Protein AF-0000000067862833 (afdb_homodimer)

pLDDT: mean 91.2, std 9.81, range [46.12, 98.75]

Sequence (300 aa):
MKHIRVAAIIRHQNKILLHTTKNENYWTLPGGAVENELTKEGLQREMREELGEEVTIRELKIIAENRFVYRGEEMDSIEFYYIVELYPNSALLELSTFTKIEQFGQNGETDYELNFKWFEIDKVSEIEILPKFLQTELTQLSSDRIKHIQMKHIRVAAIIRHQNKILLHTTKNENYWTLPGGAVENELTKEGLQREMREELGEEVTIRELKIIAENRFVYRGEEMDSIEFYYIVELYPNSALLELSTFTKIEQFGQNGETDYELNFKWFEIDKVSEIEILPKFLQTELTQLSSDRIKHIQ

Foldseek 3Di:
DAWEKEFEFEDDPQWTKWKDFPPDQATEGQITTDDPDDNVVRRQVSCCQFVVAGKDWDDWAEWEWDWDADPNDIHTYIYIYTYIYGDPPDPVNVDQKDKDWHCDPDVPDHITIMIMGIDRQVCLLVGHYPPRVCSVVSNVRPDSDYYYYD/DAWEKEFEFEDDPQWTKWKDFPPDQATEGQITTDDPDDNVVRRQVSCCQFVVAGKDWDDWAEWEFDWDADPNDIHTYIYIYTYIYGDPPDPVNVDQKDKDWGDDPDVPDDITIMIMGIDRQVCLLVGHYPPRVCSVVSNVRPDSDYYYYD

Secondary structure (DSSP, 8-state):
-BEEEEEEEEEETTEEEEEEETT-S-BB-SEEEESSS-HHHHHHHHHHHHH---EEEEEEEEEEEEEEEETTEEEEEEEEEEEEEE-TT-GGGG-SEEEEEE---TTT---EEEEEEEEEGGGGGGS-BSSTTHHHHTT-TT-SSPEEE-/-BEEEEEEEEEETTEEEEEEETT-S-BB-SEEEESSS-HHHHHHHHHHHHH---EEEEEEEEEEEEEEEETTEEEEEEEEEEEEEE-TT-GGGG-SEEEEEE---TTT---EEEEEEEEEGGGGGGS-BSSTTHHHHTT-TT-SSPEEE-

Solvent-accessible surface area (backbone atoms only — not comparable to full-atom values): 16553 Å² total; per-residue (Å²): 114,39,45,36,33,28,31,40,50,35,63,56,97,66,21,33,46,32,30,30,42,93,90,48,90,46,32,28,56,49,54,45,75,43,53,97,52,54,64,68,58,32,40,52,50,36,36,34,58,56,69,70,37,75,66,49,75,68,51,68,39,38,39,35,49,47,75,46,74,55,97,87,36,81,42,46,33,42,35,41,34,26,38,29,38,71,50,92,83,44,69,66,79,76,43,61,60,52,74,34,69,32,75,46,63,94,80,68,48,70,69,42,59,37,42,34,36,58,37,50,46,89,50,42,66,79,49,56,40,54,65,65,68,47,39,61,46,69,68,60,60,86,58,92,48,43,43,79,46,114,114,39,44,37,32,28,31,39,47,35,62,58,98,67,20,33,48,31,31,30,41,92,88,49,90,44,31,29,55,50,54,43,75,43,54,96,52,54,65,70,57,32,38,50,51,36,38,34,58,57,69,69,36,75,67,48,78,68,50,68,39,37,38,35,50,46,75,46,74,55,96,87,36,82,42,46,33,42,35,42,34,26,39,28,37,71,51,91,83,43,71,67,77,77,43,62,59,51,75,32,70,33,75,47,62,92,81,69,50,71,68,42,59,38,41,34,36,59,37,50,47,90,50,43,66,78,48,57,38,53,65,63,67,47,38,61,47,69,70,61,60,86,58,91,49,43,43,79,44,115

Nearest PDB structures (foldseek):
  3i7u-assembly1_B  TM=7.485E-01  e=3.897E-07  Aquifex aeolicus VF5
  3eeu-assembly1_B  TM=7.754E-01  e=8.168E-07  Bdellovibrio bacteriovorus
  3o8s-assembly1_A-2  TM=7.166E-01  e=4.409E-07  Streptococcus suis 89/1591
  2azw-assembly1_A  TM=6.988E-01  e=6.383E-07  Enterococcus faecalis V583
  7q91-assembly1_A  TM=6.068E-01  e=1.780E-02  Agrobacterium fabrum str. C58

Structure (mmCIF, N/CA/C/O backbone):
data_AF-0000000067862833-model_v1
#
loop_
_entity.id
_entity.type
_entity.pdbx_description
1 polymer 'Lmo1256 protein'
#
loop_
_atom_site.group_PDB
_atom_site.id
_atom_site.type_symbol
_atom_site.label_atom_id
_atom_site.label_alt_id
_atom_site.label_comp_id
_atom_site.label_asym_id
_atom_site.label_entity_id
_atom_site.label_seq_id
_atom_site.pdbx_PDB_ins_code
_atom_site.Cartn_x
_atom_site.Cartn_y
_atom_site.Cartn_z
_atom_site.occupancy
_atom_site.B_iso_or_equiv
_atom_site.auth_seq_id
_atom_site.auth_comp_id
_atom_site.auth_asym_id
_atom_site.auth_atom_id
_atom_site.pdbx_PDB_model_num
ATOM 1 N N . MET A 1 1 ? -11.57 -4.633 6.328 1 66.25 1 MET A N 1
ATOM 2 C CA . MET A 1 1 ? -11.117 -3.658 5.34 1 66.25 1 MET A CA 1
ATOM 3 C C . MET A 1 1 ? -9.969 -2.818 5.887 1 66.25 1 MET A C 1
ATOM 5 O O . MET A 1 1 ? -9.977 -2.439 7.062 1 66.25 1 MET A O 1
ATOM 9 N N . LYS A 1 2 ? -8.828 -2.686 5.098 1 83.62 2 LYS A N 1
ATOM 10 C CA . LYS A 1 2 ? -7.664 -1.96 5.602 1 83.62 2 LYS A CA 1
ATOM 11 C C . LYS A 1 2 ? -7.832 -0.454 5.422 1 83.62 2 LYS A C 1
ATOM 13 O O . LYS A 1 2 ? -8.336 -0 4.391 1 83.62 2 LYS A O 1
ATOM 18 N N . HIS A 1 3 ? -7.5 0.215 6.477 1 89.12 3 HIS A N 1
ATOM 19 C CA . HIS A 1 3 ? -7.441 1.671 6.402 1 89.12 3 HIS A CA 1
ATOM 20 C C . HIS A 1 3 ? -6.215 2.131 5.621 1 89.12 3 HIS A C 1
ATOM 22 O O . HIS A 1 3 ? -5.129 1.572 5.777 1 89.12 3 HIS A O 1
ATOM 28 N N . ILE A 1 4 ? -6.441 3.082 4.73 1 93.75 4 ILE A N 1
ATOM 29 C CA . ILE A 1 4 ? -5.324 3.66 3.986 1 93.75 4 ILE A CA 1
ATOM 30 C C . ILE A 1 4 ? -5.098 5.102 4.438 1 93.75 4 ILE A C 1
ATOM 32 O O . ILE A 1 4 ? -6.023 5.918 4.41 1 93.75 4 ILE A O 1
ATOM 36 N N . ARG A 1 5 ? -3.891 5.336 4.82 1 95.69 5 ARG A N 1
ATOM 37 C CA . ARG A 1 5 ? -3.531 6.672 5.285 1 95.69 5 ARG A CA 1
ATOM 38 C C . ARG A 1 5 ? -2.381 7.246 4.465 1 95.69 5 ARG A C 1
ATOM 40 O O . ARG A 1 5 ? -1.521 6.504 3.986 1 95.69 5 ARG A O 1
ATOM 47 N N . VAL A 1 6 ? -2.428 8.516 4.355 1 97.94 6 VAL A N 1
ATOM 48 C CA . VAL A 1 6 ? -1.336 9.234 3.705 1 97.94 6 VAL A CA 1
ATOM 49 C C . VAL A 1 6 ? -0.802 10.32 4.637 1 97.94 6 VAL A C 1
ATOM 51 O O . VAL A 1 6 ? -1.555 10.891 5.426 1 97.94 6 VAL A O 1
ATOM 54 N N . ALA A 1 7 ? 0.477 10.539 4.535 1 98.56 7 ALA A N 1
ATOM 55 C CA . ALA A 1 7 ? 1.118 11.555 5.371 1 98.56 7 ALA A CA 1
ATOM 56 C C . ALA A 1 7 ? 2.168 12.328 4.586 1 98.56 7 ALA A C 1
ATOM 58 O O . ALA A 1 7 ? 2.842 11.773 3.715 1 98.56 7 ALA A O 1
ATOM 59 N N . ALA A 1 8 ? 2.338 13.562 4.91 1 98.75 8 ALA A N 1
ATOM 60 C CA . ALA A 1 8 ? 3.262 14.477 4.234 1 98.75 8 ALA A CA 1
ATOM 61 C C . ALA A 1 8 ? 4.508 14.719 5.082 1 98.75 8 ALA A C 1
ATOM 63 O O . ALA A 1 8 ? 4.41 15.172 6.227 1 98.75 8 ALA A O 1
ATOM 64 N N . ILE A 1 9 ? 5.594 14.391 4.531 1 98.19 9 ILE A N 1
ATOM 65 C CA . ILE A 1 9 ? 6.871 14.82 5.094 1 98.19 9 ILE A CA 1
ATOM 66 C C . ILE A 1 9 ? 7.277 16.156 4.484 1 98.19 9 ILE A C 1
ATOM 68 O O . ILE A 1 9 ? 7.828 16.203 3.381 1 98.19 9 ILE A O 1
ATOM 72 N N . ILE A 1 10 ? 6.992 17.203 5.16 1 98.19 10 ILE A N 1
ATOM 73 C CA . ILE A 1 10 ? 7.273 18.547 4.684 1 98.19 10 ILE A CA 1
ATOM 74 C C . ILE A 1 10 ? 8.523 19.094 5.383 1 98.19 10 ILE A C 1
ATOM 76 O O . ILE A 1 10 ? 8.516 19.312 6.594 1 98.19 10 ILE A O 1
ATOM 80 N N . ARG A 1 11 ? 9.5 19.359 4.59 1 95.44 11 ARG A N 1
ATOM 81 C CA . ARG A 1 11 ? 10.758 19.859 5.129 1 95.44 11 ARG A CA 1
ATOM 82 C C . ARG A 1 11 ? 11.086 21.234 4.551 1 95.44 11 ARG A C 1
ATOM 84 O O . ARG A 1 11 ? 10.766 21.516 3.398 1 95.44 11 ARG A O 1
ATOM 91 N N . HIS A 1 12 ? 11.68 22.031 5.387 1 94.75 12 HIS A N 1
ATOM 92 C CA . HIS A 1 12 ? 12.172 23.359 5.008 1 94.75 12 HIS A CA 1
ATOM 93 C C . HIS A 1 12 ? 13.375 23.75 5.859 1 94.75 12 HIS A C 1
ATOM 95 O O . HIS A 1 12 ? 13.289 23.797 7.09 1 94.75 12 HIS A O 1
ATOM 101 N N . GLN A 1 13 ? 14.531 24.234 5.211 1 91.62 13 GLN A N 1
ATOM 102 C CA . GLN A 1 13 ? 15.711 24.703 5.938 1 91.62 13 GLN A CA 1
ATOM 103 C C . GLN A 1 13 ? 16.047 23.766 7.098 1 91.62 13 GLN A C 1
ATOM 105 O O . GLN A 1 13 ? 16.188 24.219 8.234 1 91.62 13 GLN A O 1
ATOM 110 N N . ASN A 1 14 ? 16.141 22.562 7.117 1 92.75 14 ASN A N 1
ATOM 111 C CA . ASN A 1 14 ? 16.5 21.516 8.07 1 92.75 14 ASN A CA 1
ATOM 112 C C . ASN A 1 14 ? 15.391 21.281 9.094 1 92.75 14 ASN A C 1
ATOM 114 O O . ASN A 1 14 ? 15.656 20.797 10.195 1 92.75 14 ASN A O 1
ATOM 118 N N . LYS A 1 15 ? 14.258 21.781 8.789 1 96.38 15 LYS A N 1
ATOM 119 C CA . LYS A 1 15 ? 13.117 21.594 9.68 1 96.38 15 LYS A CA 1
ATOM 120 C C . LYS A 1 15 ? 12.055 20.703 9.039 1 96.38 15 LYS A C 1
ATOM 122 O O . LYS A 1 15 ? 12.023 20.547 7.816 1 96.38 15 LYS A O 1
ATOM 127 N N . ILE A 1 16 ? 11.219 20.141 9.898 1 97.5 16 ILE A N 1
ATOM 128 C CA . ILE A 1 16 ? 10.109 19.297 9.469 1 97.5 16 ILE A CA 1
ATOM 129 C C . ILE A 1 16 ? 8.82 19.75 10.156 1 97.5 16 ILE A C 1
ATOM 131 O O . ILE A 1 16 ? 8.828 20.094 11.344 1 97.5 16 ILE A O 1
ATOM 135 N N . LEU A 1 17 ? 7.746 19.766 9.43 1 98.31 17 LEU A N 1
ATOM 136 C CA . LEU A 1 17 ? 6.469 20.234 9.945 1 98.31 17 LEU A CA 1
ATOM 137 C C . LEU A 1 17 ? 5.688 19.094 10.586 1 98.31 17 LEU A C 1
ATOM 139 O O . LEU A 1 17 ? 5.445 18.078 9.945 1 98.31 17 LEU A O 1
ATOM 143 N N . LEU A 1 18 ? 5.328 19.25 11.852 1 98.19 18 LEU A N 1
ATOM 144 C CA . LEU A 1 18 ? 4.488 18.312 12.578 1 98.19 18 LEU A CA 1
ATOM 145 C C . LEU A 1 18 ? 3.27 19.016 13.172 1 98.19 18 LEU A C 1
ATOM 147 O O . LEU A 1 18 ? 3.24 20.234 13.266 1 98.19 18 LEU A O 1
ATOM 151 N N . HIS A 1 19 ? 2.285 18.172 13.469 1 97.44 19 HIS A N 1
ATOM 152 C CA . HIS A 1 19 ? 1.135 18.766 14.133 1 97.44 19 HIS A CA 1
ATOM 153 C C . HIS A 1 19 ? 0.685 17.922 15.32 1 97.44 19 HIS A C 1
ATOM 155 O O . HIS A 1 19 ? 1.048 16.75 15.422 1 97.44 19 HIS A O 1
ATOM 161 N N . THR A 1 20 ? -0.014 18.531 16.266 1 96 20 THR A N 1
ATOM 162 C CA . THR A 1 20 ? -0.667 17.922 17.406 1 96 20 THR A CA 1
ATOM 163 C C . THR A 1 20 ? -2.029 18.547 17.672 1 96 20 THR A C 1
ATOM 165 O O . THR A 1 20 ? -2.381 19.547 17.047 1 96 20 THR A O 1
ATOM 168 N N . THR A 1 21 ? -2.826 17.844 18.438 1 90.69 21 THR A N 1
ATOM 169 C CA . THR A 1 21 ? -4.094 18.406 18.891 1 90.69 21 THR A CA 1
ATOM 170 C C . THR A 1 21 ? -4.027 18.797 20.359 1 90.69 21 THR A C 1
ATOM 172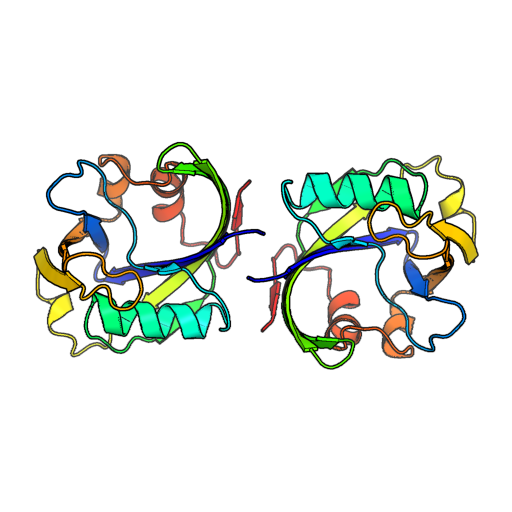 O O . THR A 1 21 ? -3.131 18.375 21.078 1 90.69 21 THR A O 1
ATOM 175 N N . LYS A 1 22 ? -4.84 19.781 20.844 1 81.75 22 LYS A N 1
ATOM 176 C CA . LYS A 1 22 ? -4.812 20.438 22.141 1 81.75 22 LYS A CA 1
ATOM 177 C C . LYS A 1 22 ? -4.75 19.391 23.266 1 81.75 22 LYS A C 1
ATOM 179 O O . LYS A 1 22 ? -4.086 19.609 24.281 1 81.75 22 LYS A O 1
ATOM 184 N N . ASN A 1 23 ? -5.074 18.281 23.094 1 82.56 23 ASN A N 1
ATOM 185 C CA . ASN A 1 23 ? -5.145 17.359 24.219 1 82.56 23 ASN A CA 1
ATOM 186 C C . ASN A 1 23 ? -4.207 16.172 24.016 1 82.56 23 ASN A C 1
ATOM 188 O O . ASN A 1 23 ? -4.285 15.18 24.75 1 82.56 23 ASN A O 1
ATOM 192 N N . GLU A 1 24 ? -3.303 16.438 23.125 1 85.38 24 GLU A N 1
ATOM 193 C CA . GLU A 1 24 ? -2.387 15.336 22.891 1 85.38 24 GLU A CA 1
ATOM 194 C C . GLU A 1 24 ? -0.944 15.734 23.172 1 85.38 24 GLU A C 1
ATOM 196 O O . GLU A 1 24 ? -0.572 16.906 23 1 85.38 24 GLU A O 1
ATOM 201 N N . ASN A 1 25 ? -0.151 14.781 23.641 1 90.75 25 ASN A N 1
ATOM 202 C CA . ASN A 1 25 ? 1.249 15.023 23.969 1 90.75 25 ASN A CA 1
ATOM 203 C C . ASN A 1 25 ? 2.186 14.43 22.922 1 90.75 25 ASN A C 1
ATOM 205 O O . ASN A 1 25 ? 3.361 14.188 23.203 1 90.75 25 ASN A O 1
ATOM 209 N N . TYR A 1 26 ? 1.688 14.07 21.844 1 95.75 26 TYR A N 1
ATOM 210 C CA . TYR A 1 26 ? 2.508 13.539 20.766 1 95.75 26 TYR A CA 1
ATOM 211 C C . TYR A 1 26 ? 2.289 14.328 19.469 1 95.75 26 TYR A C 1
ATOM 213 O O . TYR A 1 26 ? 1.327 15.086 19.359 1 95.75 26 TYR A O 1
ATOM 221 N N . TRP A 1 27 ? 3.199 14.18 18.578 1 96.88 27 TRP A N 1
ATOM 222 C CA . TRP A 1 27 ? 3.15 14.836 17.266 1 96.88 27 TRP A CA 1
ATOM 223 C C . TRP A 1 27 ? 2.986 13.812 16.156 1 96.88 27 TRP A C 1
ATOM 225 O O . TRP A 1 27 ? 3.373 12.656 16.297 1 96.88 27 TRP A O 1
ATOM 235 N N . THR A 1 28 ? 2.41 14.242 15.102 1 97.12 28 THR A N 1
ATOM 236 C CA . THR A 1 28 ? 2.246 13.414 13.914 1 97.12 28 THR A CA 1
ATOM 237 C C . THR A 1 28 ? 2.508 14.234 12.648 1 97.12 28 THR A C 1
ATOM 239 O O . THR A 1 28 ? 2.646 15.453 12.711 1 97.12 28 THR A O 1
ATOM 242 N N . LEU A 1 29 ? 2.682 13.578 11.609 1 98.31 29 LEU A N 1
ATOM 243 C CA . LEU A 1 29 ? 2.793 14.234 10.312 1 98.31 29 LEU A CA 1
ATOM 244 C C . LEU A 1 29 ? 1.421 14.656 9.797 1 98.31 29 LEU A C 1
ATOM 246 O O . LEU A 1 29 ? 0.428 13.961 10.023 1 98.31 29 LEU A O 1
ATOM 250 N N . PRO A 1 30 ? 1.368 15.812 9.094 1 98 30 PRO A N 1
ATOM 251 C CA . PRO A 1 30 ? 0.105 16.141 8.422 1 98 30 PRO A CA 1
ATOM 252 C C . PRO A 1 30 ? -0.346 15.039 7.457 1 98 30 PRO A C 1
ATOM 254 O O . PRO A 1 30 ? 0.484 14.43 6.777 1 98 30 PRO A O 1
ATOM 257 N N . GLY A 1 31 ? -1.548 14.797 7.344 1 97.25 31 GLY A N 1
ATOM 258 C CA . GLY A 1 31 ? -2.107 13.742 6.508 1 97.25 31 GLY A CA 1
ATOM 259 C C . GLY A 1 31 ? -3.447 13.234 7.008 1 97.25 31 GLY A C 1
ATOM 260 O O . GLY A 1 31 ? -4.07 13.859 7.871 1 97.25 31 GLY A O 1
ATOM 261 N N . GLY A 1 32 ? -3.885 12.141 6.406 1 95 32 GLY A N 1
ATOM 262 C CA . GLY A 1 32 ? -5.18 11.594 6.781 1 95 32 GLY A CA 1
ATOM 263 C C . GLY A 1 32 ? -5.57 10.367 5.973 1 95 32 GLY A C 1
ATOM 264 O O . GLY A 1 32 ? -4.723 9.75 5.328 1 95 32 GLY A O 1
ATOM 265 N N . ALA A 1 33 ? -6.82 10.07 6.062 1 92.81 33 ALA A N 1
ATOM 266 C CA . ALA A 1 33 ? -7.336 8.859 5.43 1 92.81 33 ALA A CA 1
ATOM 267 C C . ALA A 1 33 ? -7.652 9.102 3.955 1 92.81 33 ALA A C 1
ATOM 269 O O . ALA A 1 33 ? -8.023 10.211 3.57 1 92.81 33 ALA A O 1
ATOM 270 N N . VAL A 1 34 ? -7.355 8.023 3.158 1 91.62 34 VAL A N 1
ATOM 271 C CA . VAL A 1 34 ? -7.797 7.992 1.768 1 91.62 34 VAL A CA 1
ATOM 272 C C . VAL A 1 34 ? -8.828 6.883 1.578 1 91.62 34 VAL A C 1
ATOM 274 O O . VAL A 1 34 ? -8.773 5.855 2.26 1 91.62 34 VAL A O 1
ATOM 277 N N . GLU A 1 35 ? -9.805 7.098 0.703 1 80.75 35 GLU A N 1
ATOM 278 C CA . GLU A 1 35 ? -10.781 6.047 0.44 1 80.75 35 GLU A CA 1
ATOM 279 C C . GLU A 1 35 ? -10.867 5.734 -1.05 1 80.75 35 GLU A C 1
ATOM 281 O O . GLU A 1 35 ? -10.281 4.754 -1.516 1 80.75 35 GLU A O 1
ATOM 286 N N . ASN A 1 36 ? -11.484 6.656 -1.827 1 82.81 36 ASN A N 1
ATOM 287 C CA . ASN A 1 36 ? -11.75 6.395 -3.238 1 82.81 36 ASN A CA 1
ATOM 288 C C . ASN A 1 36 ? -10.812 7.199 -4.141 1 82.81 36 ASN A C 1
ATOM 290 O O . ASN A 1 36 ? -11.133 7.457 -5.301 1 82.81 36 ASN A O 1
ATOM 294 N N . GLU A 1 37 ? -9.641 7.551 -3.65 1 90.5 37 GLU A N 1
ATOM 295 C CA . GLU A 1 37 ? -8.68 8.336 -4.414 1 90.5 37 GLU A CA 1
ATOM 296 C C . GLU A 1 37 ? -7.289 7.699 -4.363 1 90.5 37 GLU A C 1
ATOM 298 O O . GLU A 1 37 ? -7.035 6.82 -3.535 1 90.5 37 GLU A O 1
ATOM 303 N N . LEU A 1 38 ? -6.523 8.133 -5.379 1 94.12 38 LEU A N 1
ATOM 304 C CA . LEU A 1 38 ? -5.117 7.758 -5.293 1 94.12 38 LEU A CA 1
ATOM 305 C C . LEU A 1 38 ? -4.453 8.414 -4.09 1 94.12 38 LEU A C 1
ATOM 307 O O . LEU A 1 38 ? -4.887 9.477 -3.641 1 94.12 38 LEU A O 1
ATOM 311 N N . THR A 1 39 ? -3.465 7.766 -3.623 1 96.5 39 THR A N 1
ATOM 312 C CA . THR A 1 39 ? -2.818 8.25 -2.408 1 96.5 39 THR A CA 1
ATOM 313 C C . THR A 1 39 ? -2.33 9.68 -2.592 1 96.5 39 THR A C 1
ATOM 315 O O . THR A 1 39 ? -2.496 10.516 -1.699 1 96.5 39 THR A O 1
ATOM 318 N N . LYS A 1 40 ? -1.788 10.023 -3.773 1 97.38 40 LYS A N 1
ATOM 319 C CA . LYS A 1 40 ? -1.298 11.375 -4.02 1 97.38 40 LYS A CA 1
ATOM 320 C C . LYS A 1 40 ? -2.445 12.383 -4.043 1 97.38 40 LYS A C 1
ATOM 322 O O . LYS A 1 40 ? -2.324 13.484 -3.508 1 97.38 40 LYS A O 1
ATOM 327 N N . GLU A 1 41 ? -3.539 11.992 -4.664 1 96.12 41 GLU A N 1
ATOM 328 C CA . GLU A 1 41 ? -4.715 12.859 -4.695 1 96.12 41 GLU A CA 1
ATOM 329 C C . GLU A 1 41 ? -5.262 13.102 -3.293 1 96.12 41 GLU A C 1
ATOM 331 O O . GLU A 1 41 ? -5.645 14.227 -2.959 1 96.12 41 GLU A O 1
ATOM 336 N N . GLY A 1 42 ? -5.352 12.016 -2.545 1 95.81 42 GLY A N 1
ATOM 337 C CA . GLY A 1 42 ? -5.793 12.148 -1.165 1 95.81 42 GLY A CA 1
ATOM 338 C C . GLY A 1 42 ? -4.906 13.062 -0.339 1 95.81 42 GLY A C 1
ATOM 339 O O . GLY A 1 42 ? -5.402 13.875 0.44 1 95.81 42 GLY A O 1
ATOM 340 N N . LEU A 1 43 ? -3.623 12.961 -0.571 1 97.88 43 LEU A N 1
ATOM 341 C CA . LEU A 1 43 ? -2.684 13.797 0.169 1 97.88 43 LEU A CA 1
ATOM 342 C C . LEU A 1 43 ? -2.848 15.266 -0.208 1 97.88 43 LEU A C 1
ATOM 344 O O . LEU A 1 43 ? -2.814 16.141 0.66 1 97.88 43 LEU A O 1
ATOM 348 N N . GLN A 1 44 ? -3.045 15.516 -1.485 1 97.5 44 GLN A N 1
ATOM 349 C CA . GLN A 1 44 ? -3.305 16.875 -1.93 1 97.5 44 GLN A CA 1
ATOM 350 C C . GLN A 1 44 ? -4.535 17.453 -1.236 1 97.5 44 GLN A C 1
ATOM 352 O O . GLN A 1 44 ? -4.512 18.594 -0.772 1 97.5 44 GLN A O 1
ATOM 357 N N . ARG A 1 45 ? -5.551 16.703 -1.221 1 96.19 45 ARG A N 1
ATOM 358 C CA . ARG A 1 45 ? -6.781 17.141 -0.572 1 96.19 45 ARG A CA 1
ATOM 359 C C . ARG A 1 45 ? -6.555 17.406 0.911 1 96.19 45 ARG A C 1
ATOM 361 O O . ARG A 1 45 ? -6.969 18.453 1.428 1 96.19 45 ARG A O 1
ATOM 368 N N . GLU A 1 46 ? -5.891 16.484 1.593 1 96.06 46 GLU A N 1
ATOM 369 C CA . GLU A 1 46 ? -5.613 16.641 3.018 1 96.06 46 GLU A CA 1
ATOM 370 C C . GLU A 1 46 ? -4.793 17.891 3.287 1 96.06 46 GLU A C 1
ATOM 372 O O . GLU A 1 46 ? -4.98 18.562 4.309 1 96.06 46 GLU A O 1
ATOM 377 N N . MET A 1 47 ? -3.803 18.219 2.43 1 97.19 47 MET A N 1
ATOM 378 C CA . MET A 1 47 ? -2.988 19.406 2.59 1 97.19 47 MET A CA 1
ATOM 379 C C . MET A 1 47 ? -3.84 20.672 2.453 1 97.19 47 MET A C 1
ATOM 381 O O . MET A 1 47 ? -3.654 21.641 3.199 1 97.19 47 MET A O 1
ATOM 385 N N . ARG A 1 48 ? -4.797 20.641 1.531 1 95.56 48 ARG A N 1
ATOM 386 C CA . ARG A 1 48 ? -5.723 21.75 1.393 1 95.56 48 ARG A CA 1
ATOM 387 C C . ARG A 1 48 ? -6.602 21.891 2.629 1 95.56 48 ARG A C 1
ATOM 389 O O . ARG A 1 48 ? -6.801 23 3.137 1 95.56 48 ARG A O 1
ATOM 396 N N . GLU A 1 49 ? -7.082 20.844 3.066 1 93.25 49 GLU A N 1
ATOM 397 C CA . GLU A 1 49 ? -8.016 20.844 4.191 1 93.25 49 GLU A CA 1
ATOM 398 C C . GLU A 1 49 ? -7.316 21.266 5.484 1 93.25 49 GLU A C 1
ATOM 400 O O . GLU A 1 49 ? -7.848 22.062 6.258 1 93.25 49 GLU A O 1
ATOM 405 N N . GLU A 1 50 ? -6.156 20.734 5.758 1 95.25 50 GLU A N 1
ATOM 406 C CA . GLU A 1 50 ? -5.48 20.938 7.035 1 95.25 50 GLU A CA 1
ATOM 407 C C . GLU A 1 50 ? -4.633 22.219 7.02 1 95.25 50 GLU A C 1
ATOM 409 O O . GLU A 1 50 ? -4.605 22.953 8 1 95.25 50 GLU A O 1
ATOM 414 N N . LEU A 1 51 ? -3.951 22.484 5.887 1 96.06 51 LEU A N 1
ATOM 415 C CA . LEU A 1 51 ? -2.99 23.578 5.832 1 96.06 51 LEU A CA 1
ATOM 416 C C . LEU A 1 51 ? -3.551 24.75 5.035 1 96.06 51 LEU A C 1
ATOM 418 O O . LEU A 1 51 ? -3.039 25.875 5.129 1 96.06 51 LEU A O 1
ATOM 422 N N . GLY A 1 52 ? -4.559 24.484 4.215 1 95.06 52 GLY A N 1
ATOM 423 C CA . GLY A 1 52 ? -5.055 25.516 3.318 1 95.06 52 GLY A CA 1
ATOM 424 C C . GLY A 1 52 ? -4.094 25.828 2.189 1 95.06 52 GLY A C 1
ATOM 425 O O . GLY A 1 52 ? -4.055 26.969 1.701 1 95.06 52 GLY A O 1
ATOM 426 N N . GLU A 1 53 ? -3.254 24.844 1.824 1 95.88 53 GLU A N 1
ATOM 427 C CA . GLU A 1 53 ? -2.199 25.062 0.841 1 95.88 53 GLU A CA 1
ATOM 428 C C . GLU A 1 53 ? -2.275 24.047 -0.29 1 95.88 53 GLU A C 1
ATOM 430 O O . GLU A 1 53 ? -2.629 22.891 -0.063 1 95.88 53 GLU A O 1
ATOM 435 N N . GLU A 1 54 ? -1.908 24.609 -1.44 1 96.69 54 GLU A N 1
ATOM 436 C CA . GLU A 1 54 ? -1.472 23.688 -2.48 1 96.69 54 GLU A CA 1
ATOM 437 C C . GLU A 1 54 ? -0.014 23.281 -2.279 1 96.69 54 GLU A C 1
ATOM 439 O O . GLU A 1 54 ? 0.794 24.062 -1.786 1 96.69 54 GLU A O 1
ATOM 444 N N . VAL A 1 55 ? 0.213 22.016 -2.662 1 98.19 55 VAL A N 1
ATOM 445 C CA . VAL A 1 55 ? 1.564 21.516 -2.416 1 98.19 55 VAL A CA 1
ATOM 446 C C . VAL A 1 55 ? 2.057 20.734 -3.627 1 98.19 55 VAL A C 1
ATOM 448 O O . VAL A 1 55 ? 1.27 20.391 -4.512 1 98.19 55 VAL A O 1
ATOM 451 N N . THR A 1 56 ? 3.354 20.562 -3.697 1 97.88 56 THR A N 1
ATOM 452 C CA . THR A 1 56 ? 3.967 19.641 -4.652 1 97.88 56 THR A CA 1
ATOM 453 C C . THR A 1 56 ? 4.336 18.328 -3.979 1 97.88 56 THR A C 1
ATOM 455 O O . THR A 1 56 ? 5.16 18.297 -3.061 1 97.88 56 THR A O 1
ATOM 458 N N . ILE A 1 57 ? 3.672 17.266 -4.414 1 97.88 57 ILE A N 1
ATOM 459 C CA . ILE A 1 57 ? 4.004 15.945 -3.896 1 97.88 57 ILE A CA 1
ATOM 460 C C . ILE A 1 57 ? 5.18 15.367 -4.68 1 97.88 57 ILE A C 1
ATOM 462 O O . ILE A 1 57 ? 5.121 15.25 -5.906 1 97.88 57 ILE A O 1
ATOM 466 N N . ARG A 1 58 ? 6.23 15.008 -4.035 1 95.25 58 ARG A N 1
ATOM 467 C CA . ARG A 1 58 ? 7.441 14.484 -4.668 1 95.25 58 ARG A CA 1
ATOM 468 C C . ARG A 1 58 ? 7.48 12.961 -4.613 1 95.25 58 ARG A C 1
ATOM 470 O O . ARG A 1 58 ? 6.613 12.297 -5.18 1 95.25 58 ARG A O 1
ATOM 477 N N . GLU A 1 59 ? 8.359 12.398 -3.83 1 94.38 59 GLU A N 1
ATOM 478 C CA . GLU A 1 59 ? 8.57 10.961 -3.891 1 94.38 59 GLU A CA 1
ATOM 479 C C . GLU A 1 59 ? 7.988 10.266 -2.662 1 94.38 59 GLU A C 1
ATOM 481 O O . GLU A 1 59 ? 7.977 10.836 -1.568 1 94.38 59 GLU A O 1
ATOM 486 N N . LEU A 1 60 ? 7.461 9.023 -2.855 1 97 60 LEU A N 1
ATOM 487 C CA . LEU A 1 60 ? 7.102 8.117 -1.771 1 97 60 LEU A CA 1
ATOM 488 C C . LEU A 1 60 ? 8.344 7.613 -1.048 1 97 60 LEU A C 1
ATOM 490 O O . LEU A 1 60 ? 9.297 7.156 -1.687 1 97 60 LEU A O 1
ATOM 494 N N . LYS A 1 61 ? 8.391 7.703 0.295 1 96.94 61 LYS A N 1
ATOM 495 C CA . LYS A 1 61 ? 9.594 7.332 1.035 1 96.94 61 LYS A CA 1
ATOM 496 C C . LYS A 1 61 ? 9.359 6.078 1.875 1 96.94 61 LYS A C 1
ATOM 498 O O . LYS A 1 61 ? 10.266 5.262 2.053 1 96.94 61 LYS A O 1
ATOM 503 N N . ILE A 1 62 ? 8.211 6.012 2.404 1 97.12 62 ILE A N 1
ATOM 504 C CA . ILE A 1 62 ? 7.93 4.938 3.352 1 97.12 62 ILE A CA 1
ATOM 505 C C . ILE A 1 62 ? 6.535 4.375 3.096 1 97.12 62 ILE A C 1
ATOM 507 O O . ILE A 1 62 ? 5.59 5.129 2.859 1 97.12 62 ILE A O 1
ATOM 511 N N . ILE A 1 63 ? 6.387 3.164 3.078 1 97.44 63 ILE A N 1
ATOM 512 C CA . ILE A 1 63 ? 5.125 2.451 3.24 1 97.44 63 ILE A CA 1
ATOM 513 C C . ILE A 1 63 ? 5.141 1.654 4.543 1 97.44 63 ILE A C 1
ATOM 515 O O . ILE A 1 63 ? 6.059 0.863 4.781 1 97.44 63 ILE A O 1
ATOM 519 N N . ALA A 1 64 ? 4.164 1.858 5.359 1 96.94 64 ALA A N 1
ATOM 520 C CA . ALA A 1 64 ? 4.121 1.168 6.645 1 96.94 64 ALA A CA 1
ATOM 521 C C . ALA A 1 64 ? 2.803 0.418 6.82 1 96.94 64 ALA A C 1
ATOM 523 O O . ALA A 1 64 ? 1.735 0.938 6.484 1 96.94 64 ALA A O 1
ATOM 524 N N . GLU A 1 65 ? 2.893 -0.77 7.203 1 95.25 65 GLU A N 1
ATOM 525 C CA . GLU A 1 65 ? 1.738 -1.508 7.707 1 95.25 65 GLU A CA 1
ATOM 526 C C . GLU A 1 65 ? 1.67 -1.454 9.227 1 95.25 65 GLU A C 1
ATOM 528 O O . GLU A 1 65 ? 2.598 -1.891 9.914 1 95.25 65 GLU A O 1
ATOM 533 N N . ASN A 1 66 ? 0.624 -0.866 9.688 1 90.12 66 ASN A N 1
ATOM 534 C CA . ASN A 1 66 ? 0.504 -0.606 11.117 1 90.12 66 ASN A CA 1
ATOM 535 C C . ASN A 1 66 ? -0.786 -1.189 11.688 1 90.12 66 ASN A C 1
ATOM 537 O O . ASN A 1 66 ? -1.823 -1.178 11.023 1 90.12 66 ASN A O 1
ATOM 541 N N . ARG A 1 67 ? -0.674 -1.834 12.805 1 87.25 67 ARG A N 1
ATOM 542 C CA . ARG A 1 67 ? -1.83 -2.301 13.562 1 87.25 67 ARG A CA 1
ATOM 543 C C . ARG A 1 67 ? -1.88 -1.645 14.938 1 87.25 67 ARG A C 1
ATOM 545 O O . ARG A 1 67 ? -0.884 -1.634 15.664 1 87.25 67 ARG A O 1
ATOM 552 N N . PHE A 1 68 ? -2.996 -1.029 15.195 1 82.44 68 PHE A N 1
ATOM 553 C CA . PHE A 1 68 ? -3.123 -0.344 16.469 1 82.44 68 PHE A CA 1
ATOM 554 C C . PHE A 1 68 ? -4.574 -0.326 16.938 1 82.44 68 PHE A C 1
ATOM 556 O O . PHE A 1 68 ? -5.477 -0.68 16.188 1 82.44 68 PHE A O 1
ATOM 563 N N . VAL A 1 69 ? -4.742 -0.014 18.234 1 83.19 69 VAL A N 1
ATOM 564 C CA . VAL A 1 69 ? -6.082 0.076 18.797 1 83.19 69 VAL A CA 1
ATOM 565 C C . VAL A 1 69 ? -6.535 1.534 18.828 1 83.19 69 VAL A C 1
ATOM 567 O O . VAL A 1 69 ? -5.812 2.404 19.328 1 83.19 69 VAL A O 1
ATOM 570 N N . TYR A 1 70 ? -7.648 1.803 18.203 1 78.38 70 TYR A N 1
ATOM 571 C CA . TYR A 1 70 ? -8.266 3.125 18.203 1 78.38 70 TYR A CA 1
ATOM 572 C C . TYR A 1 70 ? -9.711 3.055 18.688 1 78.38 70 TYR A C 1
ATOM 574 O O . TYR A 1 70 ? -10.547 2.385 18.078 1 78.38 70 TYR A O 1
ATOM 582 N N . ARG A 1 71 ? -9.938 3.74 19.781 1 81.75 71 ARG A N 1
ATOM 583 C CA . ARG A 1 71 ? -11.266 3.752 20.391 1 81.75 71 ARG A CA 1
ATOM 584 C C . ARG A 1 71 ? -11.773 2.334 20.625 1 81.75 71 ARG A C 1
ATOM 586 O O . ARG A 1 71 ? -12.906 2.006 20.281 1 81.75 71 ARG A O 1
ATOM 593 N N . GLY A 1 72 ? -10.797 1.521 21.031 1 84.69 72 GLY A N 1
ATOM 594 C CA . GLY A 1 72 ? -11.148 0.168 21.438 1 84.69 72 GLY A CA 1
ATOM 595 C C . GLY A 1 72 ? -11.211 -0.802 20.281 1 84.69 72 GLY A C 1
ATOM 596 O O . GLY A 1 72 ? -11.469 -1.994 20.469 1 84.69 72 GLY A O 1
ATOM 597 N N . GLU A 1 73 ? -11.086 -0.307 19.125 1 84.12 73 GLU A N 1
ATOM 598 C CA . GLU A 1 73 ? -11.156 -1.168 17.953 1 84.12 73 GLU A CA 1
ATOM 599 C C . GLU A 1 73 ? -9.781 -1.336 17.312 1 84.12 73 GLU A C 1
ATOM 601 O O . GLU A 1 73 ? -9 -0.383 17.234 1 84.12 73 GLU A O 1
ATOM 606 N N . GLU A 1 74 ? -9.484 -2.531 16.891 1 85.5 74 GLU A N 1
ATOM 607 C CA . GLU A 1 74 ? -8.242 -2.803 16.188 1 85.5 74 GLU A CA 1
ATOM 608 C C . GLU A 1 74 ? -8.273 -2.238 14.773 1 85.5 74 GLU A C 1
ATOM 610 O O . GLU A 1 74 ? -9.203 -2.512 14.016 1 85.5 74 GLU A O 1
ATOM 615 N N . MET A 1 75 ? -7.305 -1.409 14.555 1 84.88 75 MET A N 1
ATOM 616 C CA . MET A 1 75 ? -7.184 -0.821 13.219 1 84.88 75 MET A CA 1
ATOM 617 C C . MET A 1 75 ? -5.98 -1.395 12.484 1 84.88 75 MET A C 1
ATOM 619 O O . MET A 1 75 ? -4.918 -1.589 13.07 1 84.88 75 MET A O 1
ATOM 623 N N . ASP A 1 76 ? -6.242 -1.79 11.305 1 88.31 76 ASP A N 1
ATOM 624 C CA . ASP A 1 76 ? -5.207 -2.225 10.367 1 88.31 76 ASP A CA 1
ATOM 625 C C . ASP A 1 76 ? -5.031 -1.215 9.242 1 88.31 76 ASP A C 1
ATOM 627 O O . ASP A 1 76 ? -5.973 -0.938 8.492 1 88.31 76 ASP A O 1
ATOM 631 N N . SER A 1 77 ? -3.766 -0.676 9.195 1 92.31 77 SER A N 1
ATOM 632 C CA . SER A 1 77 ? -3.59 0.458 8.289 1 92.31 77 SER A CA 1
ATOM 633 C C . SER A 1 77 ? -2.387 0.256 7.375 1 92.31 77 SER A C 1
ATOM 635 O O . SER A 1 77 ? -1.374 -0.312 7.789 1 92.31 77 SER A O 1
ATOM 637 N N . ILE A 1 78 ? -2.529 0.639 6.184 1 95.38 78 ILE A N 1
ATOM 638 C CA . ILE A 1 78 ? -1.413 0.869 5.273 1 95.38 78 ILE A CA 1
ATOM 639 C C . ILE A 1 78 ? -1.189 2.369 5.102 1 95.38 78 ILE A C 1
ATOM 641 O O . ILE A 1 78 ? -2.104 3.1 4.711 1 95.38 78 ILE A O 1
ATOM 645 N N . GLU A 1 79 ? 0.023 2.736 5.363 1 97.06 79 GLU A N 1
ATOM 646 C CA . GLU A 1 79 ? 0.32 4.164 5.414 1 97.06 79 GLU A CA 1
ATOM 647 C C . GLU A 1 79 ? 1.382 4.547 4.387 1 97.06 79 GLU A C 1
ATOM 649 O O . GLU A 1 79 ? 2.422 3.891 4.289 1 97.06 79 GLU A O 1
ATOM 654 N N . PHE A 1 80 ? 1.101 5.594 3.65 1 98.06 80 PHE A N 1
ATOM 655 C CA . PHE A 1 80 ? 2.01 6.121 2.639 1 98.06 80 PHE A CA 1
ATOM 656 C C . PHE A 1 80 ? 2.59 7.457 3.08 1 98.06 80 PHE A C 1
ATOM 658 O O . PHE A 1 80 ? 1.849 8.406 3.34 1 98.06 80 PHE A O 1
ATOM 665 N N . TYR A 1 81 ? 3.912 7.551 3.137 1 98.38 81 TYR A N 1
ATOM 666 C CA . TYR A 1 81 ? 4.602 8.781 3.52 1 98.38 81 TYR A CA 1
ATOM 667 C C . TYR A 1 81 ? 5.344 9.383 2.334 1 98.38 81 TYR A C 1
ATOM 669 O O . TYR A 1 81 ? 6.262 8.766 1.789 1 98.38 81 TYR A O 1
ATOM 677 N N . TYR A 1 82 ? 5.008 10.594 1.968 1 98.25 82 TYR A N 1
ATOM 678 C CA . TYR A 1 82 ? 5.57 11.273 0.809 1 98.25 82 TYR A CA 1
ATOM 679 C C . TYR A 1 82 ? 6.395 12.484 1.235 1 98.25 82 TYR A C 1
ATOM 681 O O . TYR A 1 82 ? 6.027 13.195 2.174 1 98.25 82 TYR A O 1
ATOM 689 N N . ILE A 1 83 ? 7.402 12.703 0.491 1 97.56 83 ILE A N 1
ATOM 690 C CA . ILE A 1 83 ? 8.039 14.016 0.546 1 97.56 83 ILE A CA 1
ATOM 691 C C . ILE A 1 83 ? 7.141 15.047 -0.134 1 97.56 83 ILE A C 1
ATOM 693 O O . ILE A 1 83 ? 6.684 14.836 -1.26 1 97.56 83 ILE A O 1
ATOM 697 N N . VAL A 1 84 ? 6.852 16.078 0.591 1 98.19 84 VAL A N 1
ATOM 698 C CA . VAL A 1 84 ? 5.969 17.141 0.095 1 98.19 84 VAL A CA 1
ATOM 699 C C . VAL A 1 84 ? 6.648 18.5 0.26 1 98.19 84 VAL A C 1
ATOM 701 O O . VAL A 1 84 ? 7.305 18.75 1.271 1 98.19 84 VAL A O 1
ATOM 704 N N . GLU A 1 85 ? 6.406 19.359 -0.722 1 97.88 85 GLU A N 1
ATOM 705 C CA . GLU A 1 85 ? 6.977 20.703 -0.669 1 97.88 85 GLU A CA 1
ATOM 706 C C . GLU A 1 85 ? 5.883 21.766 -0.728 1 97.88 85 GLU A C 1
ATOM 708 O O . GLU A 1 85 ? 4.977 21.688 -1.562 1 97.88 85 GLU A O 1
ATOM 713 N N . LEU A 1 86 ? 6.012 22.703 0.166 1 98 86 LEU A N 1
ATOM 714 C CA . LEU A 1 86 ? 5.211 23.922 0.023 1 98 86 LEU A CA 1
ATOM 715 C C . LEU A 1 86 ? 5.762 24.797 -1.091 1 98 86 LEU A C 1
ATOM 717 O O . LEU A 1 86 ? 6.945 24.719 -1.426 1 98 86 LEU A O 1
ATOM 721 N N . TYR A 1 87 ? 4.852 25.562 -1.59 1 97.12 87 TYR A N 1
ATOM 722 C CA . TYR A 1 87 ? 5.336 26.547 -2.562 1 97.12 87 TYR A CA 1
ATOM 723 C C . TYR A 1 87 ? 6.227 27.578 -1.894 1 97.12 87 TYR A C 1
ATOM 725 O O . TYR A 1 87 ? 6.012 27.938 -0.733 1 97.12 87 TYR A O 1
ATOM 733 N N . PRO A 1 88 ? 7.199 28.078 -2.682 1 95.38 88 PRO A N 1
ATOM 734 C CA . PRO A 1 88 ? 8.18 29 -2.086 1 95.38 88 PRO A CA 1
ATOM 735 C C . PRO A 1 88 ? 7.531 30.234 -1.478 1 95.38 88 PRO A C 1
ATOM 737 O O . PRO A 1 88 ? 8.086 30.828 -0.549 1 95.38 88 PRO A O 1
ATOM 740 N N . ASN A 1 89 ? 6.383 30.641 -1.959 1 95.69 89 ASN A N 1
ATOM 741 C CA . ASN A 1 89 ? 5.746 31.859 -1.472 1 95.69 89 ASN A CA 1
ATOM 742 C C . ASN A 1 89 ? 4.766 31.578 -0.339 1 95.69 89 ASN A C 1
ATOM 744 O O . ASN A 1 89 ? 4.031 32.469 0.096 1 95.69 89 ASN A O 1
ATOM 748 N N . SER A 1 90 ? 4.777 30.375 0.155 1 97.25 90 SER A N 1
ATOM 749 C CA . SER A 1 90 ? 3.885 30.031 1.257 1 97.25 90 SER A CA 1
ATOM 750 C C . SER A 1 90 ? 4.254 30.797 2.525 1 97.25 90 SER A C 1
ATOM 752 O O . SER A 1 90 ? 5.406 30.766 2.961 1 97.25 90 SER A O 1
ATOM 754 N N . ALA A 1 91 ? 3.266 31.391 3.129 1 96.5 91 ALA A N 1
ATOM 755 C CA . ALA A 1 91 ? 3.488 32.125 4.363 1 96.5 91 ALA A CA 1
ATOM 756 C C . ALA A 1 91 ? 3.848 31.203 5.512 1 96.5 91 ALA A C 1
ATOM 758 O O . ALA A 1 91 ? 4.445 31.625 6.504 1 96.5 91 ALA A O 1
ATOM 759 N N . LEU A 1 92 ? 3.549 29.938 5.395 1 97.06 92 LEU A N 1
ATOM 760 C CA . LEU A 1 92 ? 3.777 28.969 6.465 1 97.06 92 LEU A CA 1
ATOM 761 C C . LEU A 1 92 ? 5.27 28.734 6.676 1 97.06 92 LEU A C 1
ATOM 763 O O . LEU A 1 92 ? 5.691 28.328 7.758 1 97.06 92 LEU A O 1
ATOM 767 N N . LEU A 1 93 ? 6.02 29 5.645 1 96.94 93 LEU A N 1
ATOM 768 C CA . LEU A 1 93 ? 7.457 28.766 5.711 1 96.94 93 LEU A CA 1
ATOM 769 C C . LEU A 1 93 ? 8.133 29.75 6.656 1 96.94 93 LEU A C 1
ATOM 771 O O . LEU A 1 93 ? 9.242 29.484 7.137 1 96.94 93 LEU A O 1
ATOM 775 N N . GLU A 1 94 ? 7.449 30.828 6.871 1 95.25 94 GLU A N 1
ATOM 776 C CA . GLU A 1 94 ? 8.039 31.891 7.691 1 95.25 94 GLU A CA 1
ATOM 777 C C . GLU A 1 94 ? 7.578 31.781 9.141 1 95.25 94 GLU A C 1
ATOM 779 O O . GLU A 1 94 ? 8.023 32.562 9.992 1 95.25 94 GLU A O 1
ATOM 784 N N . LEU A 1 95 ? 6.691 30.922 9.398 1 96.12 95 LEU A N 1
ATOM 785 C CA . LEU A 1 95 ? 6.152 30.75 10.742 1 96.12 95 LEU A CA 1
ATOM 786 C C . LEU A 1 95 ? 6.875 29.625 11.477 1 96.12 95 LEU A C 1
ATOM 788 O O . LEU A 1 95 ? 7.277 28.641 10.867 1 96.12 95 LEU A O 1
ATOM 792 N N . SER A 1 96 ? 7.09 29.891 12.773 1 96.56 96 SER A N 1
ATOM 793 C CA . SER A 1 96 ? 7.625 28.797 13.586 1 96.56 96 SER A CA 1
ATOM 794 C C . SER A 1 96 ? 6.527 27.828 14.008 1 96.56 96 SER A C 1
ATOM 796 O O . SER A 1 96 ? 6.738 26.625 14.047 1 96.56 96 SER A O 1
ATOM 798 N N . THR A 1 97 ? 5.41 28.391 14.367 1 97.19 97 THR A N 1
ATOM 799 C CA . THR A 1 97 ? 4.207 27.656 14.75 1 97.19 97 THR A CA 1
ATOM 800 C C . THR A 1 97 ? 2.963 28.312 14.164 1 97.19 97 THR A C 1
ATOM 802 O O . THR A 1 97 ? 2.982 29.516 13.844 1 97.19 97 THR A O 1
ATOM 805 N N . PHE A 1 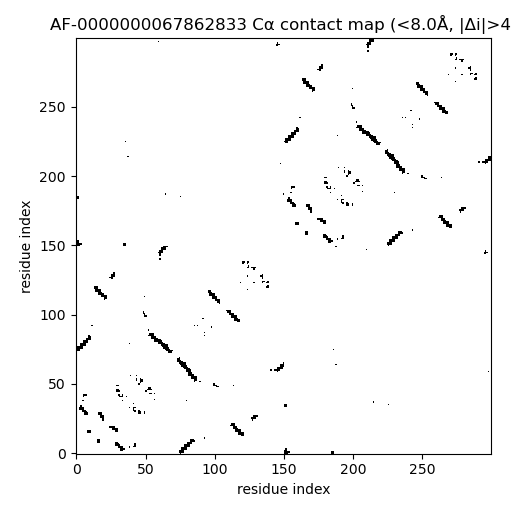98 ? 1.913 27.562 13.953 1 97.12 98 PHE A N 1
ATOM 806 C CA . PHE A 1 98 ? 0.621 28.094 13.555 1 97.12 98 PHE A CA 1
ATOM 807 C C . PHE A 1 98 ? -0.502 27.125 13.875 1 97.12 98 PHE A C 1
ATOM 809 O O . PHE A 1 98 ? -0.249 25.953 14.156 1 97.12 98 PHE A O 1
ATOM 816 N N . THR A 1 99 ? -1.686 27.688 13.922 1 96 99 THR A N 1
ATOM 817 C CA . THR A 1 99 ? -2.871 26.891 14.234 1 96 99 THR A CA 1
ATOM 818 C C . THR A 1 99 ? -3.869 26.938 13.078 1 96 99 THR A C 1
ATOM 820 O O . THR A 1 99 ? -4.086 27.984 12.477 1 96 99 THR A O 1
ATOM 823 N N . LYS A 1 100 ? -4.344 25.766 12.766 1 94.06 100 LYS A N 1
ATOM 824 C CA . LYS A 1 100 ? -5.414 25.656 11.781 1 94.06 100 LYS A CA 1
ATOM 825 C C . LYS A 1 100 ? -6.633 24.953 12.367 1 94.06 100 LYS A C 1
ATOM 827 O O . LYS A 1 100 ? -6.504 24.109 13.266 1 94.06 100 LYS A O 1
ATOM 832 N N . ILE A 1 101 ? -7.742 25.344 11.906 1 89 101 ILE A N 1
ATOM 833 C CA . ILE A 1 101 ? -8.984 24.703 12.32 1 89 101 ILE A CA 1
ATOM 834 C C . ILE A 1 101 ? -9.461 23.75 11.234 1 89 101 ILE A C 1
ATOM 836 O O . ILE A 1 101 ? -9.633 24.141 10.078 1 89 101 ILE A O 1
ATOM 840 N N . GLU A 1 102 ? -9.453 22.5 11.562 1 83.5 102 GLU A N 1
ATOM 841 C CA . GLU A 1 102 ? -9.977 21.516 10.633 1 83.5 102 GLU A CA 1
ATOM 842 C C . GLU A 1 102 ? -11.477 21.312 10.828 1 83.5 102 GLU A C 1
ATOM 844 O O . GLU A 1 102 ? -11.922 20.984 11.93 1 83.5 102 GLU A O 1
ATOM 849 N N . GLN A 1 103 ? -12.094 21.719 9.781 1 72.88 103 GLN A N 1
ATOM 850 C CA . GLN A 1 103 ? -13.547 21.562 9.82 1 72.88 103 GLN A CA 1
ATOM 851 C C . GLN A 1 103 ? -13.945 20.109 9.516 1 72.88 103 GLN A C 1
ATOM 853 O O . GLN A 1 103 ? -13.391 19.484 8.609 1 72.88 103 GLN A O 1
ATOM 858 N N . PHE A 1 104 ? -14.086 19.328 10.477 1 61.09 104 PHE A N 1
ATOM 859 C CA . PHE A 1 104 ? -14.367 17.906 10.258 1 61.09 104 PHE A CA 1
ATOM 860 C C . PHE A 1 104 ? -15.703 17.734 9.555 1 61.09 104 PHE A C 1
ATOM 862 O O . PHE A 1 104 ? -16.75 18.156 10.062 1 61.09 104 PHE A O 1
ATOM 869 N N . GLY A 1 105 ? -15.844 17.516 8.398 1 48.97 105 GLY A N 1
ATOM 870 C CA . GLY A 1 105 ? -16.984 17.266 7.543 1 48.97 105 GLY A CA 1
ATOM 871 C C . GLY A 1 105 ? -17.969 16.266 8.148 1 48.97 105 GLY A C 1
ATOM 872 O O . GLY A 1 105 ? -18.094 16.172 9.367 1 48.97 105 GLY A O 1
ATOM 873 N N . GLN A 1 106 ? -18.062 14.914 7.562 1 46.12 106 GLN A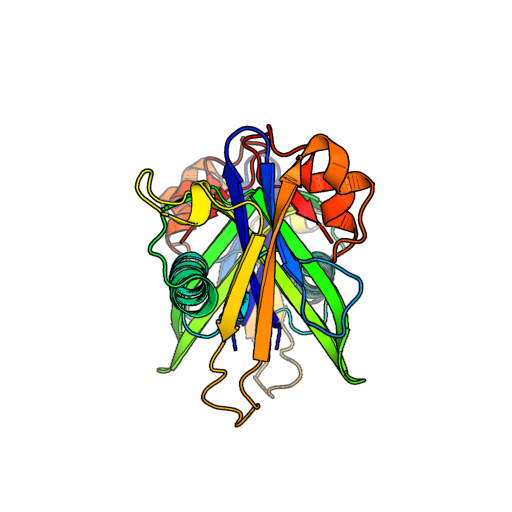 N 1
ATOM 874 C CA . GLN A 1 106 ? -19.125 13.945 7.367 1 46.12 106 GLN A CA 1
ATOM 875 C C . GLN A 1 106 ? -19.484 13.242 8.68 1 46.12 106 GLN A C 1
ATOM 877 O O . GLN A 1 106 ? -20.578 12.695 8.82 1 46.12 106 GLN A O 1
ATOM 882 N N . ASN A 1 107 ? -18.469 13.094 9.523 1 51.47 107 ASN A N 1
ATOM 883 C CA . ASN A 1 107 ? -18.922 12.312 10.672 1 51.47 107 ASN A CA 1
ATOM 884 C C . ASN A 1 107 ? -19.453 13.203 11.789 1 51.47 107 ASN A C 1
ATOM 886 O O . ASN A 1 107 ? -19.672 12.742 12.906 1 51.47 107 ASN A O 1
ATOM 890 N N . GLY A 1 108 ? -19.656 14.359 11.461 1 56.62 108 GLY A N 1
ATOM 891 C CA . GLY A 1 108 ? -20.312 15.219 12.438 1 56.62 108 GLY A CA 1
ATOM 892 C C . GLY A 1 108 ? -19.391 15.633 13.57 1 56.62 108 GLY A C 1
ATOM 893 O O . GLY A 1 108 ? -19.859 15.961 14.664 1 56.62 108 GLY A O 1
ATOM 894 N N . GLU A 1 109 ? -18.078 15.25 13.391 1 59.5 109 GLU A N 1
ATOM 895 C CA . GLU A 1 109 ? -17.25 15.656 14.523 1 59.5 109 GLU A CA 1
ATOM 896 C C . GLU A 1 109 ? -17.125 17.172 14.586 1 59.5 109 GLU A C 1
ATOM 898 O O . GLU A 1 109 ? -17.422 17.875 13.609 1 59.5 109 GLU A O 1
ATOM 903 N N . THR A 1 110 ? -17.016 17.641 15.781 1 69.81 110 THR A N 1
ATOM 904 C CA . THR A 1 110 ? -16.812 19.062 16.047 1 69.81 110 THR A CA 1
ATOM 905 C C . THR A 1 110 ? -15.492 19.547 15.477 1 69.81 110 THR A C 1
ATOM 907 O O . THR A 1 110 ? -14.523 18.781 15.422 1 69.81 110 THR A O 1
ATOM 910 N N . ASP A 1 111 ? -15.492 20.75 14.938 1 81.56 111 ASP A N 1
ATOM 911 C CA . ASP A 1 111 ? -14.242 21.391 14.516 1 81.56 111 ASP A CA 1
ATOM 912 C C . ASP A 1 111 ? -13.156 21.234 15.578 1 81.56 111 ASP A C 1
ATOM 914 O O . ASP A 1 111 ? -13.438 21.297 16.766 1 81.56 111 ASP A O 1
ATOM 918 N N . TYR A 1 112 ? -12.008 20.859 15.078 1 84 112 TYR A N 1
ATOM 919 C CA . TYR A 1 112 ? -10.914 20.781 16.047 1 84 112 TYR A CA 1
ATOM 920 C C . TYR A 1 112 ? -9.68 21.516 15.539 1 84 112 TYR A C 1
ATOM 922 O O . TYR A 1 112 ? -9.547 21.75 14.336 1 84 112 TYR A O 1
ATOM 930 N N . GLU A 1 113 ? -8.961 21.891 16.516 1 90.44 113 GLU A N 1
ATOM 931 C CA . GLU A 1 113 ? -7.766 22.672 16.219 1 90.44 113 GLU A CA 1
ATOM 932 C C . GLU A 1 113 ? -6.547 21.781 16.016 1 90.44 113 GLU A C 1
ATOM 934 O O . GLU A 1 113 ? -6.328 20.828 16.781 1 90.44 113 GLU A O 1
ATOM 939 N N . LEU A 1 114 ? -5.84 22.094 14.984 1 94.5 114 LEU A N 1
ATOM 940 C CA . LEU A 1 114 ? -4.527 21.516 14.742 1 94.5 114 LEU A CA 1
ATOM 941 C C . LEU A 1 114 ? -3.42 22.531 14.984 1 94.5 114 LEU A C 1
ATOM 943 O O . LEU A 1 114 ? -3.438 23.625 14.406 1 94.5 114 LEU A O 1
ATOM 947 N N . ASN A 1 115 ? -2.539 22.156 15.867 1 96.69 115 ASN A N 1
ATOM 948 C CA . ASN A 1 115 ? -1.38 23 16.125 1 96.69 115 ASN A CA 1
ATOM 949 C C . ASN A 1 115 ? -0.137 22.484 15.406 1 96.69 115 ASN A C 1
ATOM 951 O O . ASN A 1 115 ? 0.321 21.375 15.664 1 96.69 115 ASN A O 1
ATOM 955 N N . PHE A 1 116 ? 0.374 23.375 14.547 1 97.75 116 PHE A N 1
ATOM 956 C CA . PHE A 1 116 ? 1.528 23 13.734 1 97.75 116 PHE A CA 1
ATOM 957 C C . PHE A 1 116 ? 2.797 23.656 14.266 1 97.75 116 PHE A C 1
ATOM 959 O O . PHE A 1 116 ? 2.756 24.781 14.773 1 97.75 116 PHE A O 1
ATOM 966 N N . LYS A 1 117 ? 3.893 22.938 14.102 1 97.62 117 LYS A N 1
ATOM 967 C CA . LYS A 1 117 ? 5.195 23.453 14.516 1 97.62 117 LYS A CA 1
ATOM 968 C C . LYS A 1 117 ? 6.312 22.891 13.648 1 97.62 117 LYS A C 1
ATOM 970 O O . LYS A 1 117 ? 6.301 21.703 13.312 1 97.62 117 LYS A O 1
ATOM 975 N N . TRP A 1 118 ? 7.215 23.734 13.297 1 98.19 118 TRP A N 1
ATOM 976 C CA . TRP A 1 118 ? 8.438 23.312 12.617 1 98.19 118 TRP A CA 1
ATOM 977 C C . TRP A 1 118 ? 9.484 22.844 13.625 1 98.19 118 TRP A C 1
ATOM 979 O O . TRP A 1 118 ? 9.867 23.609 14.523 1 98.19 118 TRP A O 1
ATOM 989 N N . PHE A 1 119 ? 9.867 21.609 13.477 1 97.25 119 PHE A N 1
ATOM 990 C CA . PHE A 1 119 ? 10.914 21.047 14.328 1 97.25 119 PHE A CA 1
ATOM 991 C C . PHE A 1 119 ? 12.219 20.906 13.547 1 97.25 119 PHE A C 1
ATOM 993 O O . PHE A 1 119 ? 12.211 20.531 12.375 1 97.25 119 PHE A O 1
ATOM 1000 N N . GLU A 1 120 ? 13.32 21.188 14.234 1 96.12 120 GLU A N 1
ATOM 1001 C CA . GLU A 1 120 ? 14.594 20.797 13.641 1 96.12 120 GLU A CA 1
ATOM 1002 C C . GLU A 1 120 ? 14.68 19.297 13.469 1 96.12 120 GLU A C 1
ATOM 1004 O O . GLU A 1 120 ? 14.367 18.531 14.383 1 96.12 120 GLU A O 1
ATOM 1009 N N . ILE A 1 121 ? 15.125 18.891 12.328 1 93.62 121 ILE A N 1
ATOM 1010 C CA . ILE A 1 121 ? 15.109 17.469 11.984 1 93.62 121 ILE A CA 1
ATOM 1011 C C . ILE A 1 121 ? 15.977 16.703 12.977 1 93.62 121 ILE A C 1
ATOM 1013 O O . ILE A 1 121 ? 15.648 15.562 13.344 1 93.62 121 ILE A O 1
ATOM 1017 N N . ASP A 1 122 ? 17.047 17.25 13.406 1 91.25 122 ASP A N 1
ATOM 1018 C CA . ASP A 1 122 ? 17.984 16.594 14.312 1 91.25 122 ASP A CA 1
ATOM 1019 C C . ASP A 1 122 ? 17.391 16.469 15.711 1 91.25 122 ASP A C 1
ATOM 1021 O O . ASP A 1 122 ? 17.938 15.742 16.562 1 91.25 122 ASP A O 1
ATOM 1025 N N . LYS A 1 123 ? 16.312 17.125 15.953 1 92.56 123 LYS A N 1
ATOM 1026 C CA . LYS A 1 123 ? 15.703 17.109 17.281 1 92.56 123 LYS A CA 1
ATOM 1027 C C . LYS A 1 123 ? 14.438 16.266 17.281 1 92.56 123 LYS A C 1
ATOM 1029 O O . LYS A 1 123 ? 13.773 16.141 18.312 1 92.56 123 LYS A O 1
ATOM 1034 N N . VAL A 1 124 ? 14.117 15.688 16.203 1 92.69 124 VAL A N 1
ATOM 1035 C CA . VAL A 1 124 ? 12.891 14.906 16.078 1 92.69 124 VAL A CA 1
ATOM 1036 C C . VAL A 1 124 ? 12.953 13.68 16.984 1 92.69 124 VAL A C 1
ATOM 1038 O O . VAL A 1 124 ? 11.93 13.242 17.531 1 92.69 124 VAL A O 1
ATOM 1041 N N . SER A 1 125 ? 14.141 13.18 17.203 1 89.88 125 SER A N 1
ATOM 1042 C CA . SER A 1 125 ? 14.32 11.992 18.047 1 89.88 125 SER A CA 1
ATOM 1043 C C . SER A 1 125 ? 14.008 12.305 19.5 1 89.88 125 SER A C 1
ATOM 1045 O O . SER A 1 125 ? 13.812 11.383 20.312 1 89.88 125 SER A O 1
ATOM 1047 N N . GLU A 1 126 ? 13.922 13.531 19.844 1 91.69 126 GLU A N 1
ATOM 1048 C CA . GLU A 1 126 ? 13.758 13.953 21.234 1 91.69 126 GLU A CA 1
ATOM 1049 C C . GLU A 1 126 ? 12.281 14.195 21.562 1 91.69 126 GLU A C 1
ATOM 1051 O O . GLU A 1 126 ? 11.938 14.469 22.719 1 91.69 126 GLU A O 1
ATOM 1056 N N . ILE A 1 127 ? 11.453 14.156 20.594 1 93.12 127 ILE A N 1
ATOM 1057 C CA . ILE A 1 127 ? 10.031 14.398 20.828 1 93.12 127 ILE A CA 1
ATOM 1058 C C . ILE A 1 127 ? 9.242 13.117 20.609 1 93.12 127 ILE A C 1
ATOM 1060 O O . ILE A 1 127 ? 9.734 12.18 19.969 1 93.12 127 ILE A O 1
ATOM 1064 N N . GLU A 1 128 ? 8.047 13.047 21.188 1 95.44 128 GLU A N 1
ATOM 1065 C CA . GLU A 1 128 ? 7.18 11.891 20.969 1 95.44 128 GLU A CA 1
ATOM 1066 C C . GLU A 1 128 ? 6.402 12.016 19.656 1 95.44 128 GLU A C 1
ATOM 1068 O O . GLU A 1 128 ? 5.5 12.852 19.547 1 95.44 128 GLU A O 1
ATOM 1073 N N . ILE A 1 129 ? 6.797 11.195 18.703 1 95.75 129 ILE A N 1
ATOM 1074 C CA . ILE A 1 129 ? 6.125 11.188 17.406 1 95.75 129 ILE A CA 1
ATOM 1075 C C . ILE A 1 129 ? 5.43 9.844 17.188 1 95.75 129 ILE A C 1
ATOM 1077 O O . ILE A 1 129 ? 5.984 8.789 17.516 1 95.75 129 ILE A O 1
ATOM 1081 N N . LEU A 1 130 ? 4.227 9.898 16.719 1 93.69 130 LEU A N 1
ATOM 1082 C CA . LEU A 1 130 ? 3.523 8.68 16.344 1 93.69 130 LEU A CA 1
ATOM 1083 C C . LEU A 1 130 ? 3.258 8.648 14.844 1 93.69 130 LEU A C 1
ATOM 1085 O O . LEU A 1 130 ? 2.973 9.688 14.234 1 93.69 130 LEU A O 1
ATOM 1089 N N . PRO A 1 131 ? 3.326 7.445 14.281 1 95.19 131 PRO A N 1
ATOM 1090 C CA . PRO A 1 131 ? 3.801 6.199 14.883 1 95.19 131 PRO A CA 1
ATOM 1091 C C . PRO A 1 131 ? 5.273 6.266 15.289 1 95.19 131 PRO A C 1
ATOM 1093 O O . PRO A 1 131 ? 6.043 7.031 14.703 1 95.19 131 PRO A O 1
ATOM 1096 N N . LYS A 1 132 ? 5.742 5.375 16.141 1 93.12 132 LYS A N 1
ATOM 1097 C CA . LYS A 1 132 ? 7.031 5.496 16.828 1 93.12 132 LYS A CA 1
ATOM 1098 C C . LYS A 1 132 ? 8.188 5.324 15.836 1 93.12 132 LYS A C 1
ATOM 1100 O O . LYS A 1 132 ? 9.258 5.914 16.016 1 93.12 132 LYS A O 1
ATOM 1105 N N . PHE A 1 133 ? 8.055 4.559 14.789 1 93.88 133 PHE A N 1
ATOM 1106 C CA . PHE A 1 133 ? 9.148 4.305 13.859 1 93.88 133 PHE A CA 1
ATOM 1107 C C . PHE A 1 133 ? 9.57 5.59 13.156 1 93.88 133 PHE A C 1
ATOM 1109 O O . PHE A 1 133 ? 10.68 5.676 12.625 1 93.88 133 PHE A O 1
ATOM 1116 N N . LEU A 1 134 ? 8.695 6.629 13.156 1 95.12 134 LEU A N 1
ATOM 1117 C CA . LEU A 1 134 ? 9.008 7.891 12.484 1 95.12 134 LEU A CA 1
ATOM 1118 C C . LEU A 1 134 ? 10.172 8.594 13.172 1 95.12 134 LEU A C 1
ATOM 1120 O O . LEU A 1 134 ? 10.93 9.32 12.523 1 95.12 134 LEU A O 1
ATOM 1124 N N . GLN A 1 135 ? 10.273 8.383 14.453 1 93.44 135 GLN A N 1
ATOM 1125 C CA . GLN A 1 135 ? 11.344 9.023 15.211 1 93.44 135 GLN A CA 1
ATOM 1126 C C . GLN A 1 135 ? 12.711 8.68 14.633 1 93.44 135 GLN A C 1
ATOM 1128 O O . GLN A 1 135 ? 13.609 9.523 14.594 1 93.44 135 GLN A O 1
ATOM 1133 N N . THR A 1 136 ? 12.859 7.512 14.156 1 91.31 136 THR A N 1
ATOM 1134 C CA . THR A 1 136 ? 14.117 7.055 13.578 1 91.31 136 THR A CA 1
ATOM 1135 C C . THR A 1 136 ? 14.141 7.297 12.07 1 91.31 136 THR A C 1
ATOM 1137 O O . THR A 1 136 ? 15.141 7.773 11.531 1 91.31 136 THR A O 1
ATOM 1140 N N . GLU A 1 137 ? 13.031 7.129 11.414 1 93.44 137 GLU A N 1
ATOM 1141 C CA . GLU A 1 137 ? 13.008 7.121 9.953 1 93.44 137 GLU A CA 1
ATOM 1142 C C . GLU A 1 137 ? 13.109 8.539 9.391 1 93.44 137 GLU A C 1
ATOM 1144 O O . GLU A 1 137 ? 13.68 8.742 8.32 1 93.44 137 GLU A O 1
ATOM 1149 N N . LEU A 1 138 ? 12.609 9.477 10.102 1 93.81 138 LEU A N 1
ATOM 1150 C CA . LEU A 1 138 ? 12.578 10.836 9.578 1 93.81 138 LEU A CA 1
ATOM 1151 C C . LEU A 1 138 ? 13.984 11.438 9.539 1 93.81 138 LEU A C 1
ATOM 1153 O O . LEU A 1 138 ? 14.227 12.406 8.812 1 93.81 138 LEU A O 1
ATOM 1157 N N . THR A 1 139 ? 14.852 10.859 10.297 1 89.31 139 THR A N 1
ATOM 1158 C CA . THR A 1 139 ? 16.219 11.359 10.305 1 89.31 139 THR A CA 1
ATOM 1159 C C . THR A 1 139 ? 17.062 10.68 9.234 1 89.31 139 THR A C 1
ATOM 1161 O O . THR A 1 139 ? 18.188 11.102 8.945 1 89.31 139 THR A O 1
ATOM 1164 N N . GLN A 1 140 ? 16.547 9.617 8.578 1 85.75 140 GLN A N 1
ATOM 1165 C CA . GLN A 1 140 ? 17.281 8.82 7.594 1 85.75 140 GLN A CA 1
ATOM 1166 C C . GLN A 1 140 ? 16.578 8.883 6.23 1 85.75 140 GLN A C 1
ATOM 1168 O O . GLN A 1 140 ? 16.453 7.855 5.555 1 85.75 140 GLN A O 1
ATOM 1173 N N . LEU A 1 141 ? 16.172 9.977 5.848 1 83.56 141 LEU A N 1
ATOM 1174 C CA . LEU A 1 141 ? 15.367 10.094 4.633 1 83.56 141 LEU A CA 1
ATOM 1175 C C . LEU A 1 141 ? 16.25 10.336 3.416 1 83.56 141 LEU A C 1
ATOM 1177 O O . LEU A 1 141 ? 15.758 10.508 2.303 1 83.56 141 LEU A O 1
ATOM 1181 N N . SER A 1 142 ? 17.5 10.32 3.469 1 78.88 142 SER A N 1
ATOM 1182 C CA . SER A 1 142 ? 18.391 10.688 2.375 1 78.88 142 SER A CA 1
ATOM 1183 C C . SER A 1 142 ? 18.391 9.625 1.283 1 78.88 142 SER A C 1
ATOM 1185 O O . SER A 1 142 ? 18.75 9.906 0.135 1 78.88 142 SER A O 1
ATOM 1187 N N . SER A 1 143 ? 17.812 8.484 1.563 1 77.31 143 SER A N 1
ATOM 1188 C CA . SER A 1 143 ? 17.781 7.398 0.584 1 77.31 143 SER A CA 1
ATOM 1189 C C . SER A 1 143 ? 16.688 7.613 -0.451 1 77.31 143 SER A C 1
ATOM 1191 O O . SER A 1 143 ? 15.617 8.141 -0.131 1 77.31 143 SER A O 1
ATOM 1193 N N . ASP A 1 144 ? 16.953 7.34 -1.722 1 80.38 144 ASP A N 1
ATOM 1194 C CA . ASP A 1 144 ? 15.945 7.391 -2.781 1 80.38 144 ASP A CA 1
ATOM 1195 C C . ASP A 1 144 ? 15.094 6.125 -2.797 1 80.38 144 ASP A C 1
ATOM 1197 O O . ASP A 1 144 ? 14.172 6.004 -3.6 1 80.38 144 ASP A O 1
ATOM 1201 N N . ARG A 1 145 ? 15.312 5.383 -1.822 1 88.19 145 ARG A N 1
ATOM 1202 C CA . ARG A 1 145 ? 14.625 4.098 -1.778 1 88.19 145 ARG A CA 1
ATOM 1203 C C . ARG A 1 145 ? 13.367 4.184 -0.921 1 88.19 145 ARG A C 1
ATOM 1205 O O . ARG A 1 145 ? 13.344 4.891 0.089 1 88.19 145 ARG A O 1
ATOM 1212 N N . ILE A 1 146 ? 12.328 3.488 -1.433 1 94.56 146 ILE A N 1
ATOM 1213 C CA . ILE A 1 146 ? 11.125 3.338 -0.624 1 94.56 146 ILE A CA 1
ATOM 1214 C C . ILE A 1 146 ? 11.359 2.303 0.472 1 94.56 146 ILE A C 1
ATOM 1216 O O . ILE A 1 146 ? 11.867 1.21 0.203 1 94.56 146 ILE A O 1
ATOM 1220 N N . LYS A 1 147 ? 11.109 2.635 1.69 1 94.75 147 LYS A N 1
ATOM 1221 C CA . LYS A 1 147 ? 11.203 1.686 2.795 1 94.75 147 LYS A CA 1
ATOM 1222 C C . LYS A 1 147 ? 9.836 1.073 3.105 1 94.75 147 LYS A C 1
ATOM 1224 O O . LYS A 1 147 ? 8.836 1.782 3.166 1 94.75 147 LYS A O 1
ATOM 1229 N N . HIS A 1 148 ? 9.789 -0.205 3.229 1 95.81 148 HIS A N 1
ATOM 1230 C CA . HIS A 1 148 ? 8.602 -0.926 3.664 1 95.81 148 HIS A CA 1
ATOM 1231 C C . HIS A 1 148 ? 8.727 -1.37 5.117 1 95.81 148 HIS A C 1
ATOM 1233 O O . HIS A 1 148 ? 9.594 -2.182 5.449 1 95.81 148 HIS A O 1
ATOM 1239 N N . ILE A 1 149 ? 7.859 -0.88 5.957 1 93.38 149 ILE A N 1
ATOM 1240 C CA . ILE A 1 149 ? 7.918 -1.176 7.383 1 93.38 149 ILE A CA 1
ATOM 1241 C C . ILE A 1 149 ? 6.684 -1.975 7.797 1 93.38 149 ILE A C 1
ATOM 1243 O O . ILE A 1 149 ? 5.559 -1.605 7.457 1 93.38 149 ILE A O 1
ATOM 1247 N N . GLN A 1 150 ? 6.871 -3.082 8.492 1 91.12 150 GLN A N 1
ATOM 1248 C CA . GLN A 1 150 ? 5.793 -3.906 9.016 1 91.12 150 GLN A CA 1
ATOM 1249 C C . GLN A 1 150 ? 5.906 -4.059 10.531 1 91.12 150 GLN A C 1
ATOM 1251 O O . GLN A 1 150 ? 7.012 -4.113 11.078 1 91.12 150 GLN A O 1
ATOM 1256 N N . MET B 1 1 ? -13.75 1.646 0.761 1 66.38 1 MET B N 1
ATOM 1257 C CA . MET B 1 1 ? -12.656 0.879 1.352 1 66.38 1 MET B CA 1
ATOM 1258 C C . MET B 1 1 ? -11.773 0.266 0.269 1 66.38 1 MET B C 1
ATOM 1260 O O . MET B 1 1 ? -12.273 -0.198 -0.757 1 66.38 1 MET B O 1
ATOM 1264 N N . LYS B 1 2 ? -10.398 0.435 0.39 1 83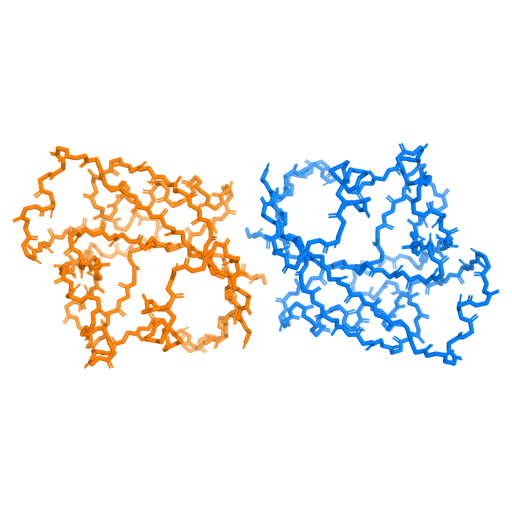.44 2 LYS B N 1
ATOM 1265 C CA . LYS B 1 2 ? -9.508 -0.043 -0.661 1 83.44 2 LYS B CA 1
ATOM 1266 C C . LYS B 1 2 ? -9.234 -1.538 -0.514 1 83.44 2 LYS B C 1
ATOM 1268 O O . LYS B 1 2 ? -9.062 -2.037 0.6 1 83.44 2 LYS B O 1
ATOM 1273 N N . HIS B 1 3 ? -9.32 -2.168 -1.635 1 89.06 3 HIS B N 1
ATOM 1274 C CA . HIS B 1 3 ? -8.914 -3.566 -1.696 1 89.06 3 HIS B CA 1
ATOM 1275 C C . HIS B 1 3 ? -7.395 -3.705 -1.623 1 89.06 3 HIS B C 1
ATOM 1277 O O . HIS B 1 3 ? -6.668 -2.932 -2.248 1 89.06 3 HIS B O 1
ATOM 1283 N N . ILE B 1 4 ? -6.945 -4.629 -0.789 1 93.69 4 ILE B N 1
ATOM 1284 C CA . ILE B 1 4 ? -5.516 -4.902 -0.701 1 93.69 4 ILE B CA 1
ATOM 1285 C C . ILE B 1 4 ? -5.215 -6.281 -1.286 1 93.69 4 ILE B C 1
ATOM 1287 O O . ILE B 1 4 ? -5.801 -7.281 -0.866 1 93.69 4 ILE B O 1
ATOM 1291 N N . ARG B 1 5 ? -4.328 -6.266 -2.211 1 95.69 5 ARG B N 1
ATOM 1292 C CA . ARG B 1 5 ? -3.949 -7.512 -2.869 1 95.69 5 ARG B CA 1
ATOM 1293 C C . ARG B 1 5 ? -2.451 -7.766 -2.732 1 95.69 5 ARG B C 1
ATOM 1295 O O . ARG B 1 5 ? -1.655 -6.828 -2.699 1 95.69 5 ARG B O 1
ATOM 1302 N N . VAL B 1 6 ? -2.152 -9.008 -2.668 1 97.94 6 VAL B N 1
ATOM 1303 C CA . VAL B 1 6 ? -0.754 -9.422 -2.66 1 97.94 6 VAL B CA 1
ATOM 1304 C C . VAL B 1 6 ? -0.503 -10.422 -3.793 1 97.94 6 VAL B C 1
ATOM 1306 O O . VAL B 1 6 ? -1.392 -11.195 -4.156 1 97.94 6 VAL B O 1
ATOM 1309 N N . ALA B 1 7 ? 0.677 -10.344 -4.332 1 98.56 7 ALA B N 1
ATOM 1310 C CA . ALA B 1 7 ? 1.044 -11.234 -5.43 1 98.56 7 ALA B CA 1
ATOM 1311 C C . ALA B 1 7 ? 2.484 -11.719 -5.289 1 98.56 7 ALA B C 1
ATOM 1313 O O . ALA B 1 7 ? 3.35 -10.977 -4.812 1 98.56 7 ALA B O 1
ATOM 1314 N N . ALA B 1 8 ? 2.748 -12.898 -5.727 1 98.75 8 ALA B N 1
ATOM 1315 C CA . ALA B 1 8 ? 4.055 -13.539 -5.629 1 98.75 8 ALA B CA 1
ATOM 1316 C C . ALA B 1 8 ? 4.766 -13.555 -6.98 1 98.75 8 ALA B C 1
ATOM 1318 O O . ALA B 1 8 ? 4.234 -14.078 -7.961 1 98.75 8 ALA B O 1
ATOM 1319 N N . ILE B 1 9 ? 5.883 -12.961 -7.004 1 98.19 9 ILE B N 1
ATOM 1320 C CA . ILE B 1 9 ? 6.793 -13.133 -8.125 1 98.19 9 ILE B CA 1
ATOM 1321 C C . ILE B 1 9 ? 7.727 -14.312 -7.863 1 98.19 9 ILE B C 1
ATOM 1323 O O . ILE B 1 9 ? 8.734 -14.172 -7.16 1 98.19 9 ILE B O 1
ATOM 1327 N N . ILE B 1 10 ? 7.387 -15.422 -8.383 1 98.19 10 ILE B N 1
ATOM 1328 C CA . ILE B 1 10 ? 8.156 -16.641 -8.18 1 98.19 10 ILE B CA 1
ATOM 1329 C C . ILE B 1 10 ? 9 -16.938 -9.414 1 98.19 10 ILE B C 1
ATOM 1331 O O . ILE B 1 10 ? 8.461 -17.219 -10.492 1 98.19 10 ILE B O 1
ATOM 1335 N N . ARG B 1 11 ? 10.266 -16.938 -9.203 1 95.38 11 ARG B N 1
ATOM 1336 C CA . ARG B 1 11 ? 11.188 -17.172 -10.305 1 95.38 11 ARG B CA 1
ATOM 1337 C C . ARG B 1 11 ? 12.047 -18.406 -10.039 1 95.38 11 ARG B C 1
ATOM 1339 O O . ARG B 1 11 ? 12.398 -18.703 -8.891 1 95.38 11 ARG B O 1
ATOM 1346 N N . HIS B 1 12 ? 12.32 -19.109 -11.109 1 94.69 12 HIS B N 1
ATOM 1347 C CA . HIS B 1 12 ? 13.219 -20.25 -11.094 1 94.69 12 HIS B CA 1
ATOM 1348 C C . HIS B 1 12 ? 13.922 -20.422 -12.438 1 94.69 12 HIS B C 1
ATOM 1350 O O . HIS B 1 12 ? 13.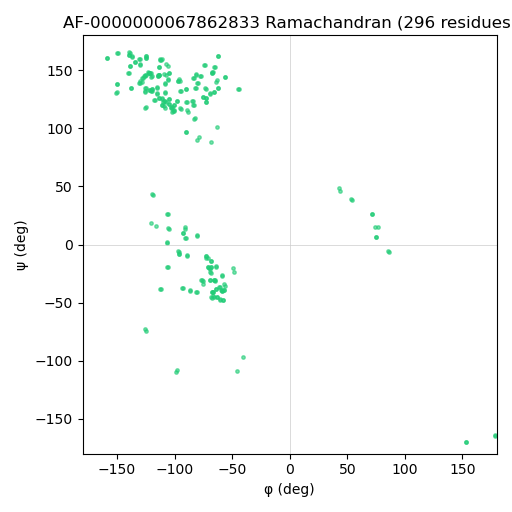266 -20.547 -13.469 1 94.69 12 HIS B O 1
ATOM 1356 N N . GLN B 1 13 ? 15.32 -20.594 -12.438 1 91.75 13 GLN B N 1
ATOM 1357 C CA . GLN B 1 13 ? 16.078 -20.828 -13.664 1 91.75 13 GLN B CA 1
ATOM 1358 C C . GLN B 1 13 ? 15.609 -19.906 -14.789 1 91.75 13 GLN B C 1
ATOM 1360 O O . GLN B 1 13 ? 15.289 -20.375 -15.883 1 91.75 13 GLN B O 1
ATOM 1365 N N . ASN B 1 14 ? 15.391 -18.719 -14.773 1 92.75 14 ASN B N 1
ATOM 1366 C CA . ASN B 1 14 ? 15.016 -17.672 -15.727 1 92.75 14 ASN B CA 1
ATOM 1367 C C . ASN B 1 14 ? 13.531 -17.75 -16.078 1 92.75 14 ASN B C 1
ATOM 1369 O O . ASN B 1 14 ? 13.125 -17.297 -17.156 1 92.75 14 ASN B O 1
ATOM 1373 N N . LYS B 1 15 ? 12.82 -18.469 -15.305 1 96.44 15 LYS B N 1
ATOM 1374 C CA . LYS B 1 15 ? 11.383 -18.594 -15.531 1 96.44 15 LYS B CA 1
ATOM 1375 C C . LYS B 1 15 ? 10.586 -17.938 -14.406 1 96.44 15 LYS B C 1
ATOM 1377 O O . LYS B 1 15 ? 11.109 -17.719 -13.312 1 96.44 15 LYS B O 1
ATOM 1382 N N . ILE B 1 16 ? 9.352 -17.625 -14.727 1 97.56 16 ILE B N 1
ATOM 1383 C CA . ILE B 1 16 ? 8.422 -17.031 -13.773 1 97.56 16 ILE B CA 1
ATOM 1384 C C . ILE B 1 16 ? 7.105 -17.797 -13.781 1 97.56 16 ILE B C 1
ATOM 1386 O O . ILE B 1 16 ? 6.625 -18.203 -14.844 1 97.56 16 ILE B O 1
ATOM 1390 N N . LEU B 1 17 ? 6.551 -18 -12.625 1 98.31 17 LEU B N 1
ATOM 1391 C CA . LEU B 1 17 ? 5.316 -18.781 -12.5 1 98.31 17 LEU B CA 1
ATOM 1392 C C . LEU B 1 17 ? 4.098 -17.875 -12.617 1 98.31 17 LEU B C 1
ATOM 1394 O O . LEU B 1 17 ? 3.967 -16.891 -11.875 1 98.31 17 LEU B O 1
ATOM 1398 N N . LEU B 1 18 ? 3.227 -18.172 -13.57 1 98.25 18 LEU B N 1
ATOM 1399 C CA . LEU B 1 18 ? 1.957 -17.469 -13.75 1 98.25 18 LEU B CA 1
ATOM 1400 C C . LEU B 1 18 ? 0.792 -18.453 -13.727 1 98.25 18 LEU B C 1
ATOM 1402 O O . LEU B 1 18 ? 0.992 -19.672 -13.859 1 98.25 18 LEU B O 1
ATOM 1406 N N . HIS B 1 19 ? -0.378 -17.875 -13.477 1 97.5 19 HIS B N 1
ATOM 1407 C CA . HIS B 1 19 ? -1.544 -18.75 -13.539 1 97.5 19 HIS B CA 1
ATOM 1408 C C . HIS B 1 19 ? -2.68 -18.094 -14.32 1 97.5 19 HIS B C 1
ATOM 1410 O O . HIS B 1 19 ? -2.684 -16.875 -14.508 1 97.5 19 HIS B O 1
ATOM 1416 N N . THR B 1 20 ? -3.592 -18.891 -14.852 1 96.06 20 THR B N 1
ATOM 1417 C CA . THR B 1 20 ? -4.832 -18.5 -15.508 1 96.06 20 THR B CA 1
ATOM 1418 C C . THR B 1 20 ? -5.973 -19.438 -15.109 1 96.06 20 THR B C 1
ATOM 1420 O O . THR B 1 20 ? -5.75 -20.438 -14.43 1 96.06 20 THR B O 1
ATOM 1423 N N . THR B 1 21 ? -7.176 -18.969 -15.367 1 91 21 THR B N 1
ATOM 1424 C CA . THR B 1 21 ? -8.336 -19.844 -15.172 1 91 21 THR B CA 1
ATOM 1425 C C . THR B 1 21 ? -8.906 -20.281 -16.516 1 91 21 THR B C 1
ATOM 1427 O O . THR B 1 21 ? -8.586 -19.703 -17.562 1 91 21 THR B O 1
ATOM 1430 N N . LYS B 1 22 ? -9.609 -21.438 -16.594 1 82.38 22 LYS B N 1
ATOM 1431 C CA . LYS B 1 22 ? -10.086 -22.109 -17.797 1 82.38 22 LYS B CA 1
ATOM 1432 C C . LYS B 1 22 ? -10.797 -21.141 -18.734 1 82.38 22 LYS B C 1
ATOM 1434 O O . LYS B 1 22 ? -10.688 -21.266 -19.953 1 82.38 22 LYS B O 1
ATOM 1439 N N . ASN B 1 23 ? -11.266 -20.156 -18.344 1 83 23 ASN B N 1
ATOM 1440 C CA . ASN B 1 23 ? -12.078 -19.312 -19.219 1 83 23 ASN B CA 1
ATOM 1441 C C . ASN B 1 23 ? -11.438 -17.953 -19.438 1 83 23 ASN B C 1
ATOM 1443 O O . ASN B 1 23 ? -12.062 -17.047 -20 1 83 23 ASN B O 1
ATOM 1447 N N . GLU B 1 24 ? -10.172 -17.953 -19.094 1 85.69 24 GLU B N 1
ATOM 1448 C CA . GLU B 1 24 ? -9.523 -16.656 -19.266 1 85.69 24 GLU B CA 1
ATOM 1449 C C . GLU B 1 24 ? -8.352 -16.766 -20.234 1 85.69 24 GLU B C 1
ATOM 1451 O O . GLU B 1 24 ? -7.707 -17.797 -20.344 1 85.69 24 GLU B O 1
ATOM 1456 N N . ASN B 1 25 ? -8.125 -15.688 -20.969 1 90.81 25 ASN B N 1
ATOM 1457 C CA . ASN B 1 25 ? -7.047 -15.641 -21.953 1 90.81 25 ASN B CA 1
ATOM 1458 C C . ASN B 1 25 ? -5.871 -14.797 -21.469 1 90.81 25 ASN B C 1
ATOM 1460 O O . ASN B 1 25 ? -5.066 -14.32 -22.266 1 90.81 25 ASN B O 1
ATOM 1464 N N . TYR B 1 26 ? -5.848 -14.5 -20.266 1 95.75 26 TYR B N 1
ATOM 1465 C CA . TYR B 1 26 ? -4.742 -13.742 -19.688 1 95.75 26 TYR B CA 1
ATOM 1466 C C . TYR B 1 26 ? -4.129 -14.484 -18.5 1 95.75 26 TYR B C 1
ATOM 1468 O O . TYR B 1 26 ? -4.723 -15.43 -17.984 1 95.75 26 TYR B O 1
ATOM 1476 N N . TRP B 1 27 ? -2.943 -14.086 -18.141 1 96.88 27 TRP B N 1
ATOM 1477 C CA . TRP B 1 27 ? -2.209 -14.664 -17.016 1 96.88 27 TRP B CA 1
ATOM 1478 C C . TRP B 1 27 ? -2.037 -13.633 -15.891 1 96.88 27 TRP B C 1
ATOM 1480 O O . TRP B 1 27 ? -2.043 -12.43 -16.141 1 96.88 27 TRP B O 1
ATOM 1490 N N . THR B 1 28 ? -1.921 -14.125 -14.727 1 97.12 28 THR B N 1
ATOM 1491 C CA . THR B 1 28 ? -1.665 -13.281 -13.562 1 97.12 28 THR B CA 1
ATOM 1492 C C . THR B 1 28 ? -0.661 -13.953 -12.625 1 97.12 28 THR B C 1
ATOM 1494 O O . THR B 1 28 ? -0.301 -15.117 -12.82 1 97.12 28 THR B O 1
ATOM 1497 N N . LEU B 1 29 ? -0.164 -13.211 -11.758 1 98.31 29 LEU B N 1
ATOM 1498 C CA . LEU B 1 29 ? 0.698 -13.758 -10.711 1 98.31 29 LEU B CA 1
ATOM 1499 C C . LEU B 1 29 ? -0.128 -14.438 -9.625 1 98.31 29 LEU B C 1
ATOM 1501 O O . LEU B 1 29 ? -1.23 -13.992 -9.305 1 98.31 29 LEU B O 1
ATOM 1505 N N . PRO B 1 30 ? 0.408 -15.539 -9.055 1 98 30 PRO B N 1
ATOM 1506 C CA . PRO B 1 30 ? -0.275 -16.094 -7.883 1 98 30 PRO B CA 1
ATOM 1507 C C . PRO B 1 30 ? -0.434 -15.07 -6.758 1 98 30 PRO B C 1
ATOM 1509 O O . PRO B 1 30 ? 0.463 -14.258 -6.527 1 98 30 PRO B O 1
ATOM 1512 N N . GLY B 1 31 ? -1.445 -15.094 -6.07 1 97.25 31 GLY B N 1
ATOM 1513 C CA . GLY B 1 31 ? -1.753 -14.148 -5.012 1 97.25 31 GLY B CA 1
ATOM 1514 C C . GLY B 1 31 ? -3.242 -13.977 -4.777 1 97.25 31 GLY B C 1
ATOM 1515 O O . GLY B 1 31 ? -4.047 -14.766 -5.273 1 97.25 31 GLY B O 1
ATOM 1516 N N . GLY B 1 32 ? -3.574 -12.969 -3.971 1 95 32 GLY B N 1
ATOM 1517 C CA . GLY B 1 32 ? -4.973 -12.75 -3.65 1 95 32 GLY B CA 1
ATOM 1518 C C . GLY B 1 32 ? -5.191 -11.602 -2.684 1 95 32 GLY B C 1
ATOM 1519 O O . GLY B 1 32 ? -4.297 -10.773 -2.484 1 95 32 GLY B O 1
ATOM 1520 N N . ALA B 1 33 ? -6.359 -11.586 -2.158 1 92.81 33 ALA B N 1
ATOM 1521 C CA . ALA B 1 33 ? -6.762 -10.484 -1.285 1 92.81 33 ALA B CA 1
ATOM 1522 C C . ALA B 1 33 ? -6.273 -10.711 0.142 1 92.81 33 ALA B C 1
ATOM 1524 O O . ALA B 1 33 ? -6.168 -11.852 0.597 1 92.81 33 ALA B O 1
ATOM 1525 N N . VAL B 1 34 ? -5.879 -9.547 0.769 1 91.56 34 VAL B N 1
ATOM 1526 C CA . VAL B 1 34 ? -5.602 -9.539 2.201 1 91.56 34 VAL B CA 1
ATOM 1527 C C . VAL B 1 34 ? -6.633 -8.68 2.924 1 91.56 34 VAL B C 1
ATOM 1529 O O . VAL B 1 34 ? -7.141 -7.707 2.363 1 91.56 34 VAL B O 1
ATOM 1532 N N . GLU B 1 35 ? -6.996 -9.062 4.133 1 80.56 35 GLU B N 1
ATOM 1533 C CA . GLU B 1 35 ? -7.941 -8.25 4.891 1 80.56 35 GLU B CA 1
ATOM 1534 C C . GLU B 1 35 ? -7.371 -7.863 6.254 1 80.56 35 GLU B C 1
ATOM 1536 O O . GLU B 1 35 ? -6.883 -6.746 6.434 1 80.56 35 GLU B O 1
ATOM 1541 N N . ASN B 1 36 ? -7.324 -8.852 7.191 1 82.75 36 ASN B N 1
ATOM 1542 C CA . ASN B 1 36 ? -6.922 -8.562 8.562 1 82.75 36 ASN B CA 1
ATOM 1543 C C . ASN B 1 36 ? -5.52 -9.078 8.859 1 82.75 36 ASN B C 1
ATOM 1545 O O . ASN B 1 36 ? -5.172 -9.32 10.016 1 82.75 36 ASN B O 1
ATOM 1549 N N . GLU B 1 37 ? -4.684 -9.203 7.848 1 90.56 37 GLU B N 1
ATOM 1550 C CA . GLU B 1 37 ? -3.322 -9.703 8.008 1 90.56 37 GLU B CA 1
ATOM 1551 C C . GLU B 1 37 ? -2.311 -8.781 7.34 1 90.56 37 GLU B C 1
ATOM 1553 O O . GLU B 1 37 ? -2.686 -7.91 6.551 1 90.56 37 GLU B O 1
ATOM 1558 N N . LEU B 1 38 ? -1.084 -8.977 7.836 1 94.12 38 LEU B N 1
ATOM 1559 C CA . LEU B 1 38 ? -0.012 -8.305 7.109 1 94.12 38 LEU B CA 1
ATOM 1560 C C . LEU B 1 38 ? 0.13 -8.875 5.703 1 94.12 38 LEU B C 1
ATOM 1562 O O . LEU B 1 38 ? -0.222 -10.031 5.453 1 94.12 38 LEU B O 1
ATOM 1566 N N . THR B 1 39 ? 0.612 -8.047 4.852 1 96.5 39 THR B N 1
ATOM 1567 C CA . THR B 1 39 ? 0.691 -8.438 3.451 1 96.5 39 THR B CA 1
ATOM 1568 C C . THR B 1 39 ? 1.51 -9.719 3.293 1 96.5 39 THR B C 1
ATOM 1570 O O . THR B 1 39 ? 1.127 -10.617 2.543 1 96.5 39 THR B O 1
ATOM 1573 N N . LYS B 1 40 ? 2.605 -9.859 4.059 1 97.31 40 LYS B N 1
ATOM 1574 C CA . LYS B 1 40 ? 3.439 -11.055 3.963 1 97.31 40 LYS B CA 1
ATOM 1575 C C . LYS B 1 40 ? 2.697 -12.289 4.477 1 97.31 40 LYS B C 1
ATOM 1577 O O . LYS B 1 40 ? 2.785 -13.367 3.881 1 97.31 40 LYS B O 1
ATOM 1582 N N . GLU B 1 41 ? 1.98 -12.109 5.566 1 96.12 41 GLU B N 1
ATOM 1583 C CA . GLU B 1 41 ? 1.188 -13.211 6.109 1 96.12 41 GLU B CA 1
ATOM 1584 C C . GLU B 1 41 ? 0.109 -13.648 5.125 1 96.12 41 GLU B C 1
ATOM 1586 O O . GLU B 1 41 ? -0.129 -14.852 4.957 1 96.12 41 GLU B O 1
ATOM 1591 N N . GLY B 1 42 ? -0.566 -12.664 4.57 1 95.81 42 GLY B N 1
ATOM 1592 C CA . GLY B 1 42 ? -1.57 -12.969 3.564 1 95.81 42 GLY B CA 1
ATOM 1593 C C . GLY B 1 42 ? -1.009 -13.711 2.367 1 95.81 42 GLY B C 1
ATOM 1594 O O . GLY B 1 42 ? -1.622 -14.656 1.876 1 95.81 42 GLY B O 1
ATOM 1595 N N . LEU B 1 43 ? 0.17 -13.312 1.96 1 97.88 43 LEU B N 1
ATOM 1596 C CA . LEU B 1 43 ? 0.799 -13.961 0.815 1 97.88 43 LEU B CA 1
ATOM 1597 C C . LEU B 1 43 ? 1.166 -15.406 1.143 1 97.88 43 LEU B C 1
ATOM 1599 O O . LEU B 1 43 ? 0.976 -16.297 0.318 1 97.88 43 LEU B O 1
ATOM 1603 N N . GLN B 1 44 ? 1.663 -15.609 2.346 1 97.5 44 GLN B N 1
ATOM 1604 C CA . GLN B 1 44 ? 1.959 -16.969 2.783 1 97.5 44 GLN B CA 1
ATOM 1605 C C . GLN B 1 44 ? 0.712 -17.844 2.73 1 97.5 44 GLN B C 1
ATOM 1607 O O . GLN B 1 44 ? 0.765 -18.984 2.25 1 97.5 44 GLN B O 1
ATOM 1612 N N . ARG B 1 45 ? -0.329 -17.344 3.244 1 96.19 45 ARG B N 1
ATOM 1613 C CA . ARG B 1 45 ? -1.588 -18.078 3.238 1 96.19 45 ARG B CA 1
ATOM 1614 C C . ARG B 1 45 ? -2.041 -18.375 1.814 1 96.19 45 ARG B C 1
ATOM 1616 O O . ARG B 1 45 ? -2.414 -19.516 1.502 1 96.19 45 ARG B O 1
ATOM 1623 N N . GLU B 1 46 ? -2.018 -17.375 0.949 1 96.06 46 GLU B N 1
ATOM 1624 C CA . GLU B 1 46 ? -2.43 -17.531 -0.441 1 96.06 46 GLU B CA 1
ATOM 1625 C C . GLU B 1 46 ? -1.584 -18.594 -1.143 1 96.06 46 GLU B C 1
ATOM 1627 O O . GLU B 1 46 ? -2.088 -19.344 -1.982 1 96.06 46 GLU B O 1
ATOM 1632 N N . MET B 1 47 ? -0.255 -18.641 -0.884 1 97.19 47 MET B N 1
ATOM 1633 C CA . MET B 1 47 ? 0.627 -19.625 -1.482 1 97.19 47 MET B CA 1
ATOM 1634 C C . MET B 1 47 ? 0.247 -21.031 -1.028 1 97.19 47 MET B C 1
ATOM 1636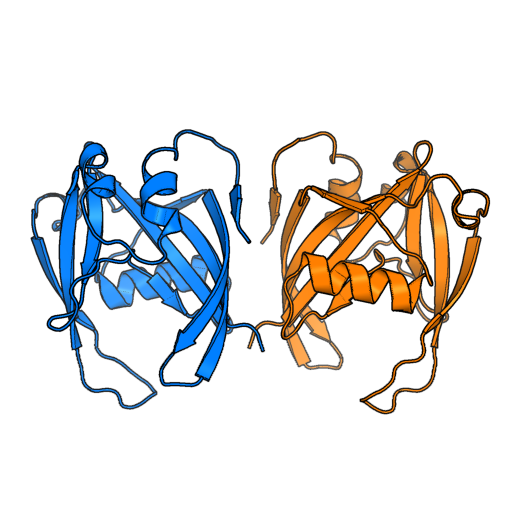 O O . MET B 1 47 ? 0.261 -21.969 -1.825 1 97.19 47 MET B O 1
ATOM 1640 N N . ARG B 1 48 ? -0.136 -21.156 0.243 1 95.62 48 ARG B N 1
ATOM 1641 C CA . ARG B 1 48 ? -0.603 -22.453 0.746 1 95.62 48 ARG B CA 1
ATOM 1642 C C . ARG B 1 48 ? -1.914 -22.859 0.08 1 95.62 48 ARG B C 1
ATOM 1644 O O . ARG B 1 48 ? -2.08 -24 -0.328 1 95.62 48 ARG B O 1
ATOM 1651 N N . GLU B 1 49 ? -2.76 -21.953 -0.009 1 93.31 49 GLU B N 1
ATOM 1652 C CA . GLU B 1 49 ? -4.09 -22.234 -0.547 1 93.31 49 GLU B CA 1
ATOM 1653 C C . GLU B 1 49 ? -4.023 -22.547 -2.037 1 93.31 49 GLU B C 1
ATOM 1655 O O . GLU B 1 49 ? -4.664 -23.5 -2.502 1 93.31 49 GLU B O 1
ATOM 1660 N N . GLU B 1 50 ? -3.291 -21.797 -2.816 1 95.31 50 GLU B N 1
ATOM 1661 C CA . GLU B 1 50 ? -3.287 -21.922 -4.27 1 95.31 50 GLU B CA 1
ATOM 1662 C C . GLU B 1 50 ? -2.279 -22.969 -4.734 1 95.31 50 GLU B C 1
ATOM 1664 O O . GLU B 1 50 ? -2.562 -23.75 -5.648 1 95.31 50 GLU B O 1
ATOM 1669 N N . LEU B 1 51 ? -1.101 -23.016 -4.078 1 96.12 51 LEU B N 1
ATOM 1670 C CA . LEU B 1 51 ? -0.018 -23.875 -4.559 1 96.12 51 LEU B CA 1
ATOM 1671 C C . LEU B 1 51 ? 0.149 -25.094 -3.66 1 96.12 51 LEU B C 1
ATOM 1673 O O . LEU B 1 51 ? 0.784 -26.078 -4.055 1 96.12 51 LEU B O 1
ATOM 1677 N N . GLY B 1 52 ? -0.371 -25.016 -2.436 1 95.19 52 GLY B N 1
ATOM 1678 C CA . GLY B 1 52 ? -0.131 -26.078 -1.474 1 95.19 52 GLY B CA 1
ATOM 1679 C C . GLY B 1 52 ? 1.297 -26.109 -0.963 1 95.19 52 GLY B C 1
ATOM 1680 O O . GLY B 1 52 ? 1.815 -27.172 -0.622 1 95.19 52 GLY B O 1
ATOM 1681 N N . GLU B 1 53 ? 1.96 -24.938 -0.986 1 96.06 53 GLU B N 1
ATOM 1682 C CA . GLU B 1 53 ? 3.379 -24.859 -0.646 1 96.06 53 GLU B CA 1
ATOM 1683 C C . GLU B 1 53 ? 3.631 -23.812 0.439 1 96.06 53 GLU B C 1
ATOM 1685 O O . GLU B 1 53 ? 2.969 -22.781 0.475 1 96.06 53 GLU B O 1
ATOM 1690 N N . GLU B 1 54 ? 4.613 -24.219 1.246 1 96.69 54 GLU B N 1
ATOM 1691 C CA . GLU B 1 54 ? 5.277 -23.156 2.002 1 96.69 54 GLU B CA 1
ATOM 1692 C C . GLU B 1 54 ? 6.328 -22.453 1.153 1 96.69 54 GLU B C 1
ATOM 1694 O O . GLU B 1 54 ? 6.953 -23.078 0.287 1 96.69 54 GLU B O 1
ATOM 1699 N N . VAL B 1 55 ? 6.434 -21.156 1.446 1 98.19 55 VAL B N 1
ATOM 1700 C CA . VAL B 1 55 ? 7.352 -20.391 0.611 1 98.19 55 VAL B CA 1
ATOM 1701 C C . VAL B 1 55 ? 8.18 -19.453 1.482 1 98.19 55 VAL B C 1
ATOM 1703 O O . VAL B 1 55 ? 7.852 -19.219 2.65 1 98.19 55 VAL B O 1
ATOM 1706 N N . THR B 1 56 ? 9.273 -18.984 0.936 1 97.94 56 THR B N 1
ATOM 1707 C CA . THR B 1 56 ? 10.047 -17.891 1.53 1 97.94 56 THR B CA 1
ATOM 1708 C C . THR B 1 56 ? 9.75 -16.578 0.834 1 97.94 56 THR B C 1
ATOM 1710 O O . THR B 1 56 ? 10 -16.422 -0.364 1 97.94 56 THR B O 1
ATOM 1713 N N . ILE B 1 57 ? 9.172 -15.672 1.592 1 97.88 57 ILE B N 1
ATOM 1714 C CA . ILE B 1 57 ? 8.914 -14.336 1.054 1 97.88 57 ILE B CA 1
ATOM 1715 C C . ILE B 1 57 ? 10.164 -13.469 1.212 1 97.88 57 ILE B C 1
ATOM 1717 O O . ILE B 1 57 ? 10.664 -13.289 2.324 1 97.88 57 ILE B O 1
ATOM 1721 N N . ARG B 1 58 ? 10.672 -12.93 0.165 1 95.31 58 ARG B N 1
ATOM 1722 C CA . ARG B 1 58 ? 11.891 -12.125 0.176 1 95.31 58 ARG B CA 1
ATOM 1723 C C . ARG B 1 58 ? 11.57 -10.641 0.203 1 95.31 58 ARG B C 1
ATOM 1725 O O . ARG B 1 58 ? 10.969 -10.148 1.159 1 95.31 58 ARG B O 1
ATOM 1732 N N . GLU B 1 59 ? 11.789 -9.938 -0.881 1 94.38 59 GLU B N 1
ATOM 1733 C CA . GLU B 1 59 ? 11.672 -8.477 -0.846 1 94.38 59 GLU B CA 1
ATOM 1734 C C . GLU B 1 59 ? 10.438 -8.008 -1.607 1 94.38 59 GLU B C 1
ATOM 1736 O O . GLU B 1 59 ? 10.031 -8.625 -2.592 1 94.38 59 GLU B O 1
ATOM 1741 N N . LEU B 1 60 ? 9.82 -6.906 -1.12 1 97 60 LEU B N 1
ATOM 1742 C CA . LEU B 1 60 ? 8.797 -6.164 -1.848 1 97 60 LEU B CA 1
ATOM 1743 C C . LEU B 1 60 ? 9.398 -5.438 -3.047 1 97 60 LEU B C 1
ATOM 1745 O O . LEU B 1 60 ? 10.406 -4.746 -2.914 1 97 60 LEU B O 1
ATOM 1749 N N . LYS B 1 61 ? 8.805 -5.586 -4.246 1 96.88 61 LYS B N 1
ATOM 1750 C CA . LYS B 1 61 ? 9.391 -5 -5.449 1 96.88 61 LYS B CA 1
ATOM 1751 C C . LYS B 1 61 ? 8.508 -3.883 -6 1 96.88 61 LYS B C 1
ATOM 1753 O O . LYS B 1 61 ? 9.016 -2.9 -6.547 1 96.88 61 LYS B O 1
ATOM 1758 N N . ILE B 1 62 ? 7.27 -4.102 -5.918 1 97.12 62 ILE B N 1
ATOM 1759 C CA . ILE B 1 62 ? 6.34 -3.172 -6.551 1 97.12 62 ILE B CA 1
ATOM 1760 C C . ILE B 1 62 ? 5.152 -2.918 -5.621 1 97.12 62 ILE B C 1
ATOM 1762 O O . ILE B 1 62 ? 4.629 -3.848 -5.004 1 97.12 62 ILE B O 1
ATOM 1766 N N . ILE B 1 63 ? 4.777 -1.779 -5.461 1 97.44 63 ILE B N 1
ATOM 1767 C CA . ILE B 1 63 ? 3.469 -1.373 -4.953 1 97.44 63 ILE B CA 1
ATOM 1768 C C . ILE B 1 63 ? 2.688 -0.666 -6.059 1 97.44 63 ILE B C 1
ATOM 1770 O O . ILE B 1 63 ? 3.178 0.292 -6.66 1 97.44 63 ILE B O 1
ATOM 1774 N N . ALA B 1 64 ? 1.502 -1.121 -6.332 1 97 64 ALA B N 1
ATOM 1775 C CA . ALA B 1 64 ? 0.699 -0.531 -7.398 1 97 64 ALA B CA 1
ATOM 1776 C C . ALA B 1 64 ? -0.671 -0.102 -6.879 1 97 64 ALA B C 1
ATOM 1778 O O . ALA B 1 64 ? -1.305 -0.826 -6.109 1 97 64 ALA B O 1
ATOM 1779 N N . GLU B 1 65 ? -1.033 1.056 -7.172 1 95.19 65 GLU B N 1
ATOM 1780 C CA . GLU B 1 65 ? -2.42 1.488 -7.02 1 95.19 65 GLU B CA 1
ATOM 1781 C C . GLU B 1 65 ? -3.189 1.339 -8.328 1 95.19 65 GLU B C 1
ATOM 1783 O O . 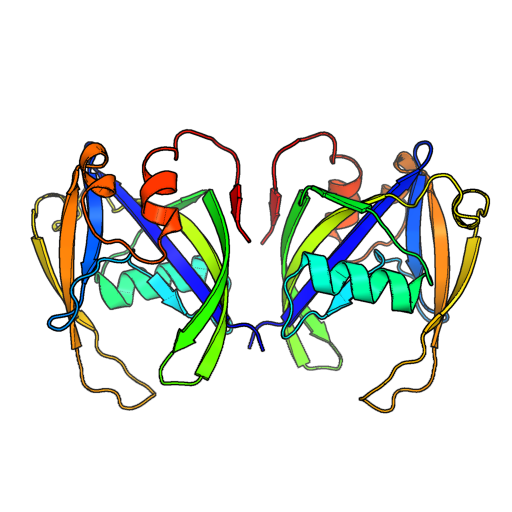GLU B 1 65 ? -2.824 1.941 -9.344 1 95.19 65 GLU B O 1
ATOM 1788 N N . ASN B 1 66 ? -4.156 0.502 -8.273 1 89.81 66 ASN B N 1
ATOM 1789 C CA . ASN B 1 66 ? -4.875 0.141 -9.492 1 89.81 66 ASN B CA 1
ATOM 1790 C C . ASN B 1 66 ? -6.379 0.371 -9.344 1 89.81 66 ASN B C 1
ATOM 1792 O O . ASN B 1 66 ? -6.941 0.146 -8.266 1 89.81 66 ASN B O 1
ATOM 1796 N N . ARG B 1 67 ? -6.973 0.971 -10.336 1 86.94 67 ARG B N 1
ATOM 1797 C CA . ARG B 1 67 ? -8.422 1.112 -10.422 1 86.94 67 ARG B CA 1
ATOM 1798 C C . ARG B 1 67 ? -8.977 0.377 -11.633 1 86.94 67 ARG B C 1
ATOM 1800 O O . ARG B 1 67 ? -8.477 0.549 -12.75 1 86.94 67 ARG B O 1
ATOM 1807 N N . PHE B 1 68 ? -9.898 -0.494 -11.359 1 82.31 68 PHE B N 1
ATOM 1808 C CA . PHE B 1 68 ? -10.461 -1.27 -12.461 1 82.31 68 PHE B CA 1
ATOM 1809 C C . PHE B 1 68 ? -11.914 -1.638 -12.172 1 82.31 68 PHE B C 1
ATOM 1811 O O . PHE B 1 68 ? -12.398 -1.447 -11.055 1 82.31 68 PHE B O 1
ATOM 1818 N N . VAL B 1 69 ? -12.602 -2.066 -13.242 1 83.19 69 VAL B N 1
ATOM 1819 C CA . VAL B 1 69 ? -13.992 -2.484 -13.102 1 83.19 69 VAL B CA 1
ATOM 1820 C C . VAL B 1 69 ? -14.062 -4.004 -12.992 1 83.19 69 VAL B C 1
ATOM 1822 O O . VAL B 1 69 ? -13.492 -4.723 -13.82 1 83.19 69 VAL B O 1
ATOM 1825 N N . TYR B 1 70 ? -14.664 -4.465 -11.922 1 78.38 70 TYR B N 1
ATOM 1826 C CA . TYR B 1 70 ? -14.891 -5.891 -11.695 1 78.38 70 TYR B CA 1
ATOM 1827 C C . TYR B 1 70 ? -16.359 -6.172 -11.422 1 78.38 70 TYR B C 1
ATOM 1829 O O . TYR B 1 70 ? -16.922 -5.668 -10.445 1 78.38 70 TYR B O 1
ATOM 1837 N N . ARG B 1 71 ? -16.938 -6.961 -12.312 1 81.5 71 ARG B N 1
ATOM 1838 C CA . ARG B 1 71 ? -18.359 -7.301 -12.203 1 81.5 71 ARG B CA 1
ATOM 1839 C C . ARG B 1 71 ? -19.219 -6.047 -12.102 1 81.5 71 ARG B C 1
ATOM 1841 O O . ARG B 1 71 ? -20.094 -5.957 -11.242 1 81.5 71 ARG B O 1
ATOM 1848 N N . GLY B 1 72 ? -18.766 -5.066 -12.883 1 84.44 72 GLY B N 1
ATOM 1849 C CA . GLY B 1 72 ? -19.547 -3.85 -13 1 84.44 72 GLY B CA 1
ATOM 1850 C C . GLY B 1 72 ? -19.266 -2.852 -11.891 1 84.44 72 GLY B C 1
ATOM 1851 O O . GLY B 1 72 ? -19.828 -1.758 -11.875 1 84.44 72 GLY B O 1
ATOM 1852 N N . GLU B 1 73 ? -18.484 -3.246 -10.961 1 84.06 73 GLU B N 1
ATOM 1853 C CA . GLU B 1 73 ? -18.172 -2.354 -9.852 1 84.06 73 GLU B CA 1
ATOM 1854 C C . GLU B 1 73 ? -16.734 -1.847 -9.938 1 84.06 73 GLU B C 1
ATOM 1856 O O . GLU B 1 73 ? -15.828 -2.602 -10.289 1 84.06 73 GLU B O 1
ATOM 1861 N N . GLU B 1 74 ? -16.562 -0.59 -9.656 1 85.44 74 GLU B N 1
ATOM 1862 C CA . GLU B 1 74 ? -15.219 -0.008 -9.625 1 85.44 74 GLU B CA 1
ATOM 1863 C C . GLU B 1 74 ? -14.445 -0.475 -8.391 1 85.44 74 GLU B C 1
ATOM 1865 O O . GLU B 1 74 ? -14.922 -0.357 -7.266 1 85.44 74 GLU B O 1
ATOM 1870 N N . MET B 1 75 ? -13.328 -1.061 -8.711 1 84.88 75 MET B N 1
ATOM 1871 C CA . MET B 1 75 ? -12.461 -1.52 -7.633 1 84.88 75 MET B CA 1
ATOM 1872 C C . MET B 1 75 ? -11.219 -0.64 -7.527 1 84.88 75 MET B C 1
ATOM 1874 O O . MET B 1 75 ? -10.633 -0.255 -8.547 1 84.88 75 MET B O 1
ATOM 1878 N N . ASP B 1 76 ? -10.977 -0.221 -6.355 1 88.44 76 ASP B N 1
ATOM 1879 C CA . ASP B 1 76 ? -9.75 0.496 -6.008 1 88.44 76 ASP B CA 1
ATOM 1880 C C . ASP B 1 76 ? -8.828 -0.374 -5.156 1 88.44 76 ASP B C 1
ATOM 1882 O O . ASP B 1 76 ? -9.203 -0.795 -4.059 1 88.44 76 ASP B O 1
ATOM 1886 N N . SER B 1 77 ? -7.625 -0.631 -5.762 1 92.31 77 SER B N 1
ATOM 1887 C CA . SER B 1 77 ? -6.789 -1.646 -5.125 1 92.31 77 SER B CA 1
ATOM 1888 C C . SER B 1 77 ? -5.375 -1.129 -4.883 1 92.31 77 SER B C 1
ATOM 1890 O O . SER B 1 77 ? -4.836 -0.375 -5.695 1 92.31 77 SER B O 1
ATOM 1892 N N . ILE B 1 78 ? -4.848 -1.461 -3.795 1 95.38 78 ILE B N 1
ATOM 1893 C CA . ILE B 1 78 ? -3.412 -1.385 -3.539 1 95.38 78 ILE B CA 1
ATOM 1894 C C . ILE B 1 78 ? -2.807 -2.785 -3.58 1 95.38 78 ILE B C 1
ATOM 1896 O O . ILE B 1 78 ? -3.232 -3.674 -2.838 1 95.38 78 ILE B O 1
ATOM 1900 N N . GLU B 1 79 ? -1.828 -2.893 -4.41 1 97 79 GLU B N 1
ATOM 1901 C CA . GLU B 1 79 ? -1.283 -4.219 -4.676 1 97 79 GLU B CA 1
ATOM 1902 C C . GLU B 1 79 ? 0.194 -4.297 -4.301 1 97 79 GLU B C 1
ATOM 1904 O O . GLU B 1 79 ? 0.98 -3.422 -4.672 1 97 79 GLU B O 1
ATOM 1909 N N . PHE B 1 80 ? 0.534 -5.336 -3.584 1 98.12 80 PHE B N 1
ATOM 1910 C CA . PHE B 1 80 ? 1.906 -5.594 -3.162 1 98.12 80 PHE B CA 1
ATOM 1911 C C . PHE B 1 80 ? 2.486 -6.793 -3.902 1 98.12 80 PHE B C 1
ATOM 1913 O O . PHE B 1 80 ? 1.94 -7.895 -3.83 1 98.12 80 PHE B O 1
ATOM 1920 N N . TYR B 1 81 ? 3.604 -6.59 -4.594 1 98.44 81 TYR B N 1
ATOM 1921 C CA . TYR B 1 81 ? 4.277 -7.656 -5.328 1 98.44 81 TYR B CA 1
ATOM 1922 C C . TYR B 1 81 ? 5.609 -8.008 -4.68 1 98.44 81 TYR B C 1
ATOM 1924 O O . TYR B 1 81 ? 6.512 -7.176 -4.609 1 98.44 81 TYR B O 1
ATOM 1932 N N . TYR B 1 82 ? 5.762 -9.242 -4.266 1 98.25 82 TYR B N 1
ATOM 1933 C CA . TYR B 1 82 ? 6.945 -9.719 -3.557 1 98.25 82 TYR B CA 1
ATOM 1934 C C . TYR B 1 82 ? 7.711 -10.734 -4.395 1 98.25 82 TYR B C 1
ATOM 1936 O O . TYR B 1 82 ? 7.105 -11.562 -5.082 1 98.25 82 TYR B O 1
ATOM 1944 N N . ILE B 1 83 ? 8.977 -10.68 -4.234 1 97.62 83 ILE B N 1
ATOM 1945 C CA . ILE B 1 83 ? 9.781 -11.82 -4.66 1 97.62 83 ILE B CA 1
ATOM 1946 C C . ILE B 1 83 ? 9.578 -12.984 -3.693 1 97.62 83 ILE B C 1
ATOM 1948 O O . ILE B 1 83 ? 9.688 -12.812 -2.477 1 97.62 83 ILE B O 1
ATOM 1952 N N . VAL B 1 84 ? 9.211 -14.109 -4.254 1 98.25 84 VAL B N 1
ATOM 1953 C CA . VAL B 1 84 ? 8.93 -15.297 -3.455 1 98.25 84 VAL B CA 1
ATOM 1954 C C . VAL B 1 84 ? 9.727 -16.484 -3.998 1 98.25 84 VAL B C 1
ATOM 1956 O O . VAL B 1 84 ? 9.859 -16.641 -5.211 1 98.25 84 VAL B O 1
ATOM 1959 N N . GLU B 1 85 ? 10.188 -17.312 -3.07 1 97.94 85 GLU B N 1
ATOM 1960 C CA . GLU B 1 85 ? 10.938 -18.5 -3.461 1 97.94 85 GLU B CA 1
ATOM 1961 C C . GLU B 1 85 ? 10.266 -19.766 -2.951 1 97.94 85 GLU B C 1
ATOM 1963 O O . GLU B 1 85 ? 9.875 -19.844 -1.784 1 97.94 85 GLU B O 1
ATOM 1968 N N . LEU B 1 86 ? 10.148 -20.703 -3.852 1 98.06 86 LEU B N 1
ATOM 1969 C CA . LEU B 1 86 ? 9.805 -22.062 -3.414 1 98.06 86 LEU B CA 1
ATOM 1970 C C . LEU B 1 86 ? 11 -22.734 -2.748 1 98.06 86 LEU B C 1
ATOM 1972 O O . LEU B 1 86 ? 12.148 -22.375 -3.012 1 98.06 86 LEU B O 1
ATOM 1976 N N . TYR B 1 87 ? 10.633 -23.656 -1.918 1 97.12 87 TYR B N 1
ATOM 1977 C CA . TYR B 1 87 ? 11.727 -24.438 -1.354 1 97.12 87 TYR B CA 1
ATOM 1978 C C . TYR B 1 87 ? 12.391 -25.297 -2.424 1 97.12 87 TYR B C 1
ATOM 1980 O O . TYR B 1 87 ? 11.734 -25.75 -3.359 1 97.12 87 TYR B O 1
ATOM 1988 N N . PRO B 1 88 ? 13.695 -25.516 -2.232 1 95.44 88 PRO B N 1
ATOM 1989 C CA . PRO B 1 88 ? 14.445 -26.219 -3.273 1 95.44 88 PRO B CA 1
ATOM 1990 C C . PRO B 1 88 ? 13.883 -27.609 -3.57 1 95.44 88 PRO B C 1
ATOM 1992 O O . PRO B 1 88 ? 14.039 -28.125 -4.684 1 95.44 88 PRO B O 1
ATOM 1995 N N . ASN B 1 89 ? 13.227 -28.234 -2.621 1 95.69 89 ASN B N 1
ATOM 1996 C CA . ASN B 1 89 ? 12.719 -29.594 -2.814 1 95.69 89 ASN B CA 1
ATOM 1997 C C . ASN B 1 89 ? 11.281 -29.578 -3.324 1 95.69 89 ASN B C 1
ATOM 1999 O O . ASN B 1 89 ? 10.641 -30.641 -3.4 1 95.69 89 ASN B O 1
ATOM 2003 N N . SER B 1 90 ? 10.805 -28.438 -3.691 1 97.25 90 SER B N 1
ATOM 2004 C CA . SER B 1 90 ? 9.445 -28.359 -4.211 1 97.25 90 SER B CA 1
ATOM 2005 C C . SER B 1 90 ? 9.312 -29.109 -5.539 1 97.25 90 SER B C 1
ATOM 2007 O O . SER B 1 90 ? 10.078 -28.844 -6.473 1 97.25 90 SER B O 1
ATOM 2009 N N . ALA B 1 91 ? 8.312 -29.938 -5.633 1 96.5 91 ALA B N 1
ATOM 2010 C CA . ALA B 1 91 ? 8.07 -30.688 -6.863 1 96.5 91 ALA B CA 1
ATOM 2011 C C . ALA B 1 91 ? 7.617 -29.766 -7.992 1 96.5 91 ALA B C 1
ATOM 2013 O O . ALA B 1 91 ? 7.738 -30.094 -9.172 1 96.5 91 ALA B O 1
ATOM 2014 N N . LEU B 1 92 ? 7.145 -28.594 -7.668 1 97.12 92 LEU B N 1
ATOM 2015 C CA . LEU B 1 92 ? 6.613 -27.656 -8.656 1 97.12 92 LEU B CA 1
ATOM 2016 C C . LEU B 1 92 ? 7.727 -27.125 -9.547 1 97.12 92 LEU B C 1
ATOM 2018 O O . LEU B 1 92 ? 7.477 -26.688 -10.68 1 97.12 92 LEU B O 1
ATOM 2022 N N . LEU B 1 93 ? 8.922 -27.156 -9.023 1 96.94 93 LEU B N 1
ATOM 2023 C CA . LEU B 1 93 ? 10.055 -26.594 -9.75 1 96.94 93 LEU B CA 1
ATOM 2024 C C . LEU B 1 93 ? 10.398 -27.469 -10.961 1 96.94 93 LEU B C 1
ATOM 2026 O O . LEU B 1 93 ? 11.047 -27 -11.898 1 96.94 93 LEU B O 1
ATOM 2030 N N . GLU B 1 94 ? 9.945 -28.688 -10.891 1 95.25 94 GLU B N 1
ATOM 2031 C CA . GLU B 1 94 ? 10.289 -29.625 -11.953 1 95.25 94 GLU B CA 1
ATOM 2032 C C . GLU B 1 94 ? 9.18 -29.719 -13 1 95.25 94 GLU B C 1
ATOM 2034 O O . GLU B 1 94 ? 9.32 -30.406 -14 1 95.25 94 GLU B O 1
ATOM 2039 N N . LEU B 1 95 ? 8.117 -29.094 -12.75 1 96.12 95 LEU B N 1
ATOM 2040 C CA . LEU B 1 95 ? 6.977 -29.125 -13.664 1 96.12 95 LEU B CA 1
ATOM 2041 C C . LEU B 1 95 ? 6.992 -27.906 -14.594 1 96.12 95 LEU B C 1
ATOM 2043 O O . LEU B 1 95 ? 7.41 -26.828 -14.195 1 96.12 95 LEU B O 1
ATOM 2047 N N . SER B 1 96 ? 6.594 -28.188 -15.836 1 96.5 96 SER B N 1
ATOM 2048 C CA . SER B 1 96 ? 6.426 -27.062 -16.734 1 96.5 96 SER B CA 1
ATOM 2049 C C . SER B 1 96 ? 5.07 -26.375 -16.531 1 96.5 96 SER B C 1
ATOM 2051 O O . SER B 1 96 ? 4.969 -25.156 -16.594 1 96.5 96 SER B O 1
ATOM 2053 N N . THR B 1 97 ? 4.082 -27.188 -16.344 1 97.25 97 THR B N 1
ATOM 2054 C CA . THR B 1 97 ? 2.715 -26.766 -16.062 1 97.25 97 THR B CA 1
ATOM 2055 C C . THR B 1 97 ? 2.084 -27.641 -14.992 1 97.25 97 THR B C 1
ATOM 2057 O O . THR B 1 97 ? 2.516 -28.781 -14.781 1 97.25 97 THR B O 1
ATOM 2060 N N . PHE B 1 98 ? 1.122 -27.125 -14.258 1 97.12 98 PHE B N 1
ATOM 2061 C CA . PHE B 1 98 ? 0.337 -27.906 -13.32 1 97.12 98 PHE B CA 1
ATOM 2062 C C . PHE B 1 98 ? -0.988 -27.219 -13.008 1 97.12 98 PHE B C 1
ATOM 2064 O O . PHE B 1 98 ? -1.161 -26.031 -13.297 1 97.12 98 PHE B O 1
ATOM 2071 N N . THR B 1 99 ? -1.887 -28.031 -12.508 1 96.06 99 THR B N 1
ATOM 2072 C CA . THR B 1 99 ? -3.217 -27.547 -12.164 1 96.06 99 THR B CA 1
ATOM 2073 C C . THR B 1 99 ? -3.504 -27.734 -10.68 1 96.06 99 THR B C 1
ATOM 2075 O O . THR B 1 99 ? -3.17 -28.781 -10.109 1 96.06 99 THR B O 1
ATOM 2078 N N . LYS B 1 100 ? -4.02 -26.688 -10.109 1 94.19 100 LYS B N 1
ATOM 2079 C CA . LYS B 1 100 ? -4.48 -26.75 -8.727 1 94.19 100 LYS B CA 1
ATOM 2080 C C . LYS B 1 100 ? -5.953 -26.375 -8.617 1 94.19 100 LYS B C 1
ATOM 2082 O O . LYS B 1 100 ? -6.457 -25.578 -9.406 1 94.19 100 LYS B O 1
ATOM 2087 N N . ILE B 1 101 ? -6.582 -26.984 -7.691 1 89.5 101 ILE B N 1
ATOM 2088 C CA . ILE B 1 101 ? -7.98 -26.656 -7.426 1 89.5 101 ILE B CA 1
ATOM 2089 C C . ILE B 1 101 ? -8.078 -25.75 -6.199 1 89.5 101 ILE B C 1
ATOM 2091 O O . ILE B 1 101 ? -7.586 -26.109 -5.121 1 89.5 101 ILE B O 1
ATOM 2095 N N . GLU B 1 102 ? -8.508 -24.562 -6.398 1 84.19 102 GLU B N 1
ATOM 2096 C CA . GLU B 1 102 ? -8.727 -23.656 -5.277 1 84.19 102 GLU B CA 1
ATOM 2097 C C . GLU B 1 102 ? -10.141 -23.781 -4.723 1 84.19 102 GLU B C 1
ATOM 2099 O O . GLU B 1 102 ? -11.117 -23.641 -5.457 1 84.19 102 GLU B O 1
ATOM 2104 N N . GLN B 1 103 ? -10.07 -24.234 -3.488 1 73.38 103 GLN B N 1
ATOM 2105 C CA . GLN B 1 103 ? -11.352 -24.391 -2.811 1 73.38 103 GLN B CA 1
ATOM 2106 C C . GLN B 1 103 ? -11.852 -23.062 -2.264 1 73.38 103 GLN B C 1
ATOM 2108 O O . GLN B 1 103 ? -11.07 -22.281 -1.703 1 73.38 103 GLN B O 1
ATOM 2113 N N . PHE B 1 104 ? -12.547 -22.344 -2.928 1 61.72 104 PHE B N 1
ATOM 2114 C CA . PHE B 1 104 ? -12.977 -21.031 -2.467 1 61.72 104 PHE B CA 1
ATOM 2115 C C . PHE B 1 104 ? -13.953 -21.141 -1.309 1 61.72 104 PHE B C 1
ATOM 2117 O O . PHE B 1 104 ? -15.055 -21.688 -1.473 1 61.72 104 PHE B O 1
ATOM 2124 N N . GLY B 1 105 ? -13.719 -21.203 -0.146 1 48 105 GLY B N 1
ATOM 2125 C CA . GLY B 1 105 ? -14.516 -21.297 1.07 1 48 105 GLY B CA 1
ATOM 2126 C C . GLY B 1 105 ? -15.75 -20.422 1.048 1 48 105 GLY B C 1
ATOM 2127 O O . GLY B 1 105 ? -16.422 -20.312 0.02 1 48 105 GLY B O 1
ATOM 2128 N N . GLN B 1 106 ? -15.719 -19.109 1.668 1 46.47 106 GLN B N 1
ATOM 2129 C CA . GLN B 1 106 ? -16.719 -18.391 2.436 1 46.47 106 GLN B CA 1
ATOM 2130 C C . GLN B 1 106 ? -17.812 -17.828 1.526 1 46.47 106 GLN B C 1
ATOM 2132 O O . GLN B 1 106 ? -18.922 -17.562 1.98 1 46.47 106 GLN B O 1
ATOM 2137 N N . ASN B 1 107 ? -17.391 -17.453 0.331 1 51.16 107 ASN B N 1
ATOM 2138 C CA . ASN B 1 107 ? -18.516 -16.859 -0.382 1 51.16 107 ASN B CA 1
ATOM 2139 C C . ASN B 1 107 ? -19.281 -17.906 -1.198 1 51.16 107 ASN B C 1
ATOM 2141 O O . ASN B 1 107 ? -20.094 -17.547 -2.045 1 51.16 107 ASN B O 1
ATOM 2145 N N . GLY B 1 108 ? -19.031 -19.062 -0.895 1 56.69 108 GLY B N 1
ATOM 2146 C CA . GLY B 1 108 ? -19.844 -20.094 -1.529 1 56.69 108 GLY B CA 1
ATOM 2147 C C . GLY B 1 108 ? -19.469 -20.328 -2.982 1 56.69 108 GLY B C 1
ATOM 2148 O O . GLY B 1 108 ? -20.297 -20.797 -3.768 1 56.69 108 GLY B O 1
ATOM 2149 N N . GLU B 1 109 ? -18.344 -19.625 -3.41 1 59.16 109 GLU B N 1
ATOM 2150 C CA . GLU B 1 109 ? -18.078 -19.875 -4.824 1 59.16 109 GLU B CA 1
ATOM 2151 C C . GLU B 1 109 ? -17.656 -21.328 -5.059 1 59.16 109 GLU B C 1
ATOM 2153 O O . GLU B 1 109 ? -17.281 -22.031 -4.113 1 59.16 109 GLU B O 1
ATOM 2158 N N . THR B 1 110 ? -18.016 -21.812 -6.199 1 69.94 110 THR B N 1
ATOM 2159 C CA . THR B 1 110 ? -17.672 -23.156 -6.648 1 69.94 110 THR B CA 1
ATOM 2160 C C . THR B 1 110 ? -16.156 -23.281 -6.816 1 69.94 110 THR B C 1
ATOM 2162 O O . THR B 1 110 ? -15.477 -22.328 -7.188 1 69.94 110 THR B O 1
ATOM 2165 N N . ASP B 1 111 ? -15.625 -24.422 -6.406 1 81.69 111 ASP B N 1
ATOM 2166 C CA . ASP B 1 111 ? -14.219 -24.734 -6.672 1 81.69 111 ASP B CA 1
ATOM 2167 C C . ASP B 1 111 ? -13.844 -24.391 -8.109 1 81.69 111 ASP B C 1
ATOM 2169 O O . ASP B 1 111 ? -14.648 -24.578 -9.031 1 81.69 111 ASP B O 1
ATOM 2173 N N . TYR B 1 112 ? -12.719 -23.734 -8.203 1 84.12 112 TYR B N 1
ATOM 2174 C CA . TYR B 1 112 ? -12.266 -23.484 -9.562 1 84.12 112 TYR B CA 1
ATOM 2175 C C . TYR B 1 112 ? -10.812 -23.891 -9.75 1 84.12 112 TYR B C 1
ATOM 2177 O O . TYR B 1 112 ? -10.07 -24.016 -8.773 1 84.12 112 TYR B O 1
ATOM 2185 N N . GLU B 1 113 ? -10.57 -24.156 -10.969 1 90.62 113 GLU B N 1
ATOM 2186 C CA . GLU B 1 113 ? -9.242 -24.641 -11.328 1 90.62 113 GLU B CA 1
ATOM 2187 C C . GLU B 1 113 ? -8.305 -23.484 -11.672 1 90.62 113 GLU B C 1
ATOM 2189 O O . GLU B 1 113 ? -8.688 -22.562 -12.398 1 90.62 113 GLU B O 1
ATOM 2194 N N . LEU B 1 114 ? -7.145 -23.578 -11.125 1 94.62 114 LEU B N 1
ATOM 2195 C CA . LEU B 1 114 ? -6.043 -22.703 -11.508 1 94.62 114 LEU B CA 1
ATOM 2196 C C . LEU B 1 114 ? -4.992 -23.469 -12.312 1 94.62 114 LEU B C 1
ATOM 2198 O O . LEU B 1 114 ? -4.492 -24.5 -11.859 1 94.62 114 LEU B O 1
ATOM 2202 N N . ASN B 1 115 ? -4.754 -22.953 -13.477 1 96.75 115 ASN B N 1
ATOM 2203 C CA . ASN B 1 115 ? -3.711 -23.531 -14.312 1 96.75 115 ASN B CA 1
ATOM 2204 C C . ASN B 1 115 ? -2.42 -22.719 -14.25 1 96.75 115 ASN B C 1
ATOM 2206 O O . ASN B 1 115 ? -2.4 -21.547 -14.633 1 96.75 115 ASN B O 1
ATOM 2210 N N . PHE B 1 116 ? -1.373 -23.422 -13.797 1 97.75 116 PHE B N 1
ATOM 2211 C CA . PHE B 1 116 ? -0.087 -22.766 -13.625 1 97.75 116 PHE B CA 1
ATOM 2212 C C . PHE B 1 116 ? 0.882 -23.156 -14.734 1 97.75 116 PHE B C 1
ATOM 2214 O O . PHE B 1 116 ? 0.854 -24.281 -15.219 1 97.75 116 PHE B O 1
ATOM 2221 N N . LYS B 1 117 ? 1.729 -22.203 -15.07 1 97.69 117 LYS B N 1
ATOM 2222 C CA . LYS B 1 117 ? 2.754 -22.438 -16.078 1 97.69 117 LYS B CA 1
ATOM 2223 C C . LYS B 1 117 ? 3.994 -21.594 -15.82 1 97.69 117 LYS B C 1
ATOM 2225 O O . LYS B 1 117 ? 3.885 -20.422 -15.461 1 97.69 117 LYS B O 1
ATOM 2230 N N . TRP B 1 118 ? 5.113 -22.203 -15.992 1 98.19 118 TRP B N 1
ATOM 2231 C CA . TRP B 1 118 ? 6.383 -21.484 -15.961 1 98.19 118 TRP B CA 1
ATOM 2232 C C . TRP B 1 118 ? 6.688 -20.844 -17.312 1 98.19 118 TRP B C 1
ATOM 2234 O O . TRP B 1 118 ? 6.75 -21.547 -18.328 1 98.19 118 TRP B O 1
ATOM 2244 N N . PHE B 1 119 ? 6.809 -19.547 -17.297 1 97.31 119 PHE B N 1
ATOM 2245 C CA . PHE B 1 119 ? 7.172 -18.828 -18.516 1 97.31 119 PHE B CA 1
ATOM 2246 C C . PHE B 1 119 ? 8.617 -18.359 -18.453 1 97.31 119 PHE B C 1
ATOM 2248 O O . PHE B 1 119 ? 9.094 -17.922 -17.406 1 97.31 119 PHE B O 1
ATOM 2255 N N . GLU B 1 120 ? 9.281 -18.422 -19.594 1 96.19 120 GLU B N 1
ATOM 2256 C CA . GLU B 1 120 ? 10.562 -17.734 -19.656 1 96.19 120 GLU B CA 1
ATOM 2257 C C . GLU B 1 120 ? 10.391 -16.234 -19.453 1 96.19 120 GLU B C 1
ATOM 2259 O O . GLU B 1 120 ? 9.508 -15.609 -20.062 1 96.19 120 GLU B O 1
ATOM 2264 N N . ILE B 1 121 ? 11.227 -15.688 -18.641 1 93.62 121 ILE B N 1
ATOM 2265 C CA . ILE B 1 121 ? 11.07 -14.289 -18.25 1 93.62 121 ILE B CA 1
ATOM 2266 C C . ILE B 1 121 ? 11.156 -13.398 -19.484 1 93.62 121 ILE B C 1
ATOM 2268 O O . ILE B 1 121 ? 10.445 -12.391 -19.594 1 93.62 121 ILE B O 1
ATOM 2272 N N . ASP B 1 122 ? 11.984 -13.719 -20.422 1 91.19 122 ASP B N 1
ATOM 2273 C CA . ASP B 1 122 ? 12.195 -12.906 -21.609 1 91.19 122 ASP B CA 1
ATOM 2274 C C . ASP B 1 122 ? 10.992 -13.008 -22.562 1 91.19 122 ASP B C 1
ATOM 2276 O O . ASP B 1 122 ? 10.883 -12.227 -23.5 1 91.19 122 ASP B O 1
ATOM 2280 N N . LYS B 1 123 ? 10.117 -13.898 -22.281 1 92.62 123 LYS B N 1
ATOM 2281 C CA . LYS B 1 123 ? 8.961 -14.094 -23.156 1 92.62 123 LYS B CA 1
ATOM 2282 C C . LYS B 1 123 ? 7.691 -13.555 -22.516 1 92.62 123 LYS B C 1
ATOM 2284 O O . LYS B 1 123 ? 6.609 -13.625 -23.094 1 92.62 123 LYS B O 1
ATOM 2289 N N . VAL B 1 124 ? 7.801 -13.008 -21.375 1 92.81 124 VAL B N 1
ATOM 2290 C CA . VAL B 1 124 ? 6.648 -12.516 -20.625 1 92.81 124 VAL B CA 1
ATOM 2291 C C . VAL B 1 124 ? 6.004 -11.359 -21.391 1 92.81 124 VAL B C 1
ATOM 2293 O O . VAL B 1 124 ? 4.785 -11.18 -21.344 1 92.81 124 VAL B O 1
ATOM 2296 N N . SER B 1 125 ? 6.797 -10.609 -22.109 1 89.94 125 SER B N 1
ATOM 2297 C CA . SER B 1 125 ? 6.297 -9.461 -22.859 1 89.94 125 SER B CA 1
ATOM 2298 C C . SER B 1 125 ? 5.402 -9.898 -24.016 1 89.94 125 SER B C 1
ATOM 2300 O O . SER B 1 125 ? 4.66 -9.094 -24.562 1 89.94 125 SER B O 1
ATOM 2302 N N . GLU B 1 126 ? 5.43 -11.133 -24.344 1 91.69 126 GLU B N 1
ATOM 2303 C CA . GLU B 1 126 ? 4.715 -11.648 -25.5 1 91.69 126 GLU B CA 1
ATOM 2304 C C . GLU B 1 126 ? 3.361 -12.227 -25.109 1 91.69 126 GLU B C 1
ATOM 2306 O O . GLU B 1 126 ? 2.576 -12.633 -25.969 1 91.69 126 GLU B O 1
ATOM 2311 N N . ILE B 1 127 ? 3.117 -12.336 -23.859 1 93.12 127 ILE B N 1
ATOM 2312 C CA . ILE B 1 127 ? 1.852 -12.906 -23.406 1 93.12 127 ILE B CA 1
ATOM 2313 C C . ILE B 1 127 ? 0.995 -11.82 -22.766 1 93.12 127 ILE B C 1
ATOM 2315 O O . ILE B 1 127 ? 1.502 -10.758 -22.391 1 93.12 127 ILE B O 1
ATOM 2319 N N . GLU B 1 128 ? -0.317 -12.062 -22.688 1 95.44 128 GLU B N 1
ATOM 2320 C CA . GLU B 1 128 ? -1.211 -11.117 -22.016 1 95.44 128 GLU B CA 1
ATOM 2321 C C . GLU B 1 128 ? -1.217 -11.336 -20.516 1 95.44 128 GLU B C 1
ATOM 2323 O O . GLU B 1 128 ? -1.739 -12.344 -20.031 1 95.44 128 GLU B O 1
ATOM 2328 N N . ILE B 1 129 ? -0.602 -10.398 -19.812 1 95.75 129 ILE B N 1
ATOM 2329 C CA . ILE B 1 129 ? -0.552 -10.469 -18.359 1 95.75 129 ILE B CA 1
ATOM 2330 C C . ILE B 1 129 ? -1.333 -9.297 -17.75 1 95.75 129 ILE B C 1
ATOM 2332 O O . ILE B 1 129 ? -1.246 -8.172 -18.25 1 95.75 129 ILE B O 1
ATOM 2336 N N . LEU B 1 130 ? -2.117 -9.586 -16.781 1 93.69 130 LEU B N 1
ATOM 2337 C CA . LEU B 1 130 ? -2.799 -8.531 -16.031 1 93.69 130 LEU B CA 1
AT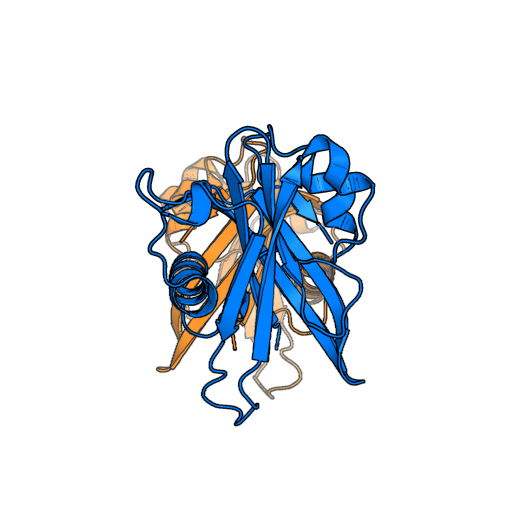OM 2338 C C . LEU B 1 130 ? -2.307 -8.477 -14.586 1 93.69 130 LEU B C 1
ATOM 2340 O O . LEU B 1 130 ? -2.033 -9.516 -13.984 1 93.69 130 LEU B O 1
ATOM 2344 N N . PRO B 1 131 ? -2.244 -7.27 -14.062 1 95.19 131 PRO B N 1
ATOM 2345 C CA . PRO B 1 131 ? -2.406 -5.984 -14.742 1 95.19 131 PRO B CA 1
ATOM 2346 C C . PRO B 1 131 ? -1.339 -5.742 -15.812 1 95.19 131 PRO B C 1
ATOM 2348 O O . PRO B 1 131 ? -0.234 -6.285 -15.711 1 95.19 131 PRO B O 1
ATOM 2351 N N . LYS B 1 132 ? -1.545 -4.816 -16.734 1 93.19 132 LYS B N 1
ATOM 2352 C CA . LYS B 1 132 ? -0.747 -4.684 -17.953 1 93.19 132 LYS B CA 1
ATOM 2353 C C . LYS B 1 132 ? 0.667 -4.207 -17.625 1 93.19 132 LYS B C 1
ATOM 2355 O O . LYS B 1 132 ? 1.619 -4.555 -18.328 1 93.19 132 LYS B O 1
ATOM 2360 N N . PHE B 1 133 ? 0.894 -3.432 -16.594 1 93.88 133 PHE B N 1
ATOM 2361 C CA . PHE B 1 133 ? 2.213 -2.893 -16.297 1 93.88 133 PHE B CA 1
ATOM 2362 C C . PHE B 1 133 ? 3.191 -4.012 -15.961 1 93.88 133 PHE B C 1
ATOM 2364 O O . PHE B 1 133 ? 4.406 -3.818 -16.016 1 93.88 133 PHE B O 1
ATOM 2371 N N . LEU B 1 134 ? 2.672 -5.215 -15.602 1 95.12 134 LEU B N 1
ATOM 2372 C CA . LEU B 1 134 ? 3.531 -6.336 -15.234 1 95.12 134 LEU B CA 1
ATOM 2373 C C . LEU B 1 134 ? 4.348 -6.809 -16.438 1 95.12 134 LEU B C 1
ATOM 2375 O O . LEU B 1 134 ? 5.461 -7.316 -16.266 1 95.12 134 LEU B O 1
ATOM 2379 N N . GLN B 1 135 ? 3.766 -6.645 -17.594 1 93.56 135 GLN B N 1
ATOM 2380 C CA . GLN B 1 135 ? 4.453 -7.082 -18.797 1 93.56 135 GLN B CA 1
ATOM 2381 C C . GLN B 1 135 ? 5.82 -6.418 -18.938 1 93.56 135 GLN B C 1
ATOM 2383 O O . GLN B 1 135 ? 6.785 -7.047 -19.375 1 93.56 135 GLN B O 1
ATOM 2388 N N . THR B 1 136 ? 5.922 -5.227 -18.516 1 91.44 136 THR B N 1
ATOM 2389 C CA . THR B 1 136 ? 7.172 -4.477 -18.594 1 91.44 136 THR B CA 1
ATOM 2390 C C . THR B 1 136 ? 7.965 -4.621 -17.297 1 91.44 136 THR B C 1
ATOM 2392 O O . THR B 1 136 ? 9.172 -4.844 -17.328 1 91.44 136 THR B O 1
ATOM 2395 N N . GLU B 1 137 ? 7.301 -4.652 -16.188 1 93.44 137 GLU B N 1
ATOM 2396 C CA . GLU B 1 137 ? 7.98 -4.562 -14.891 1 93.44 137 GLU B CA 1
ATOM 2397 C C . GLU B 1 137 ? 8.648 -5.887 -14.523 1 93.44 137 GLU B C 1
ATOM 2399 O O . GLU B 1 137 ? 9.688 -5.902 -13.875 1 93.44 137 GLU B O 1
ATOM 2404 N N . LEU B 1 138 ? 8.086 -6.941 -14.961 1 93.88 138 LEU B N 1
ATOM 2405 C CA . LEU B 1 138 ? 8.609 -8.242 -14.562 1 93.88 138 LEU B CA 1
ATOM 2406 C C . LEU B 1 138 ? 9.953 -8.516 -15.234 1 93.88 138 LEU B C 1
ATOM 2408 O O . LEU B 1 138 ? 10.727 -9.359 -14.766 1 93.88 138 LEU B O 1
ATOM 2412 N N . THR B 1 139 ? 10.211 -7.809 -16.281 1 89.44 139 THR B N 1
ATOM 2413 C CA . THR B 1 139 ? 11.477 -7.996 -16.969 1 89.44 139 THR B CA 1
ATOM 2414 C C . THR B 1 139 ? 12.555 -7.082 -16.391 1 89.44 139 THR B C 1
ATOM 2416 O O . THR B 1 139 ? 13.734 -7.227 -16.703 1 89.44 139 THR B O 1
ATOM 2419 N N . GLN B 1 140 ? 12.211 -6.133 -15.516 1 85.81 140 GLN B N 1
ATOM 2420 C CA . GLN B 1 140 ? 13.117 -5.141 -14.953 1 85.81 140 GLN B CA 1
ATOM 2421 C C . GLN B 1 140 ? 13.195 -5.273 -13.43 1 85.81 140 GLN B C 1
ATOM 2423 O O . GLN B 1 140 ? 13.18 -4.27 -12.719 1 85.81 140 GLN B O 1
ATOM 2428 N N . LEU B 1 141 ? 13.266 -6.414 -12.953 1 83.56 141 LEU B N 1
ATOM 2429 C CA . LEU B 1 141 ? 13.188 -6.633 -11.508 1 83.56 141 LEU B CA 1
ATOM 2430 C C . LEU B 1 141 ? 14.578 -6.594 -10.883 1 83.56 141 LEU B C 1
ATOM 2432 O O . LEU B 1 141 ? 14.719 -6.797 -9.672 1 83.56 141 LEU B O 1
ATOM 2436 N N . SER B 1 142 ? 15.609 -6.301 -11.531 1 78.94 142 SER B N 1
ATOM 2437 C CA . SER B 1 142 ? 16.969 -6.395 -11.016 1 78.94 142 SER B CA 1
ATOM 2438 C C . SER B 1 142 ? 17.266 -5.289 -10.008 1 78.94 142 SER B C 1
ATOM 2440 O O . SER B 1 142 ? 18.172 -5.414 -9.188 1 78.94 142 SER B O 1
ATOM 2442 N N . SER B 1 143 ? 16.375 -4.324 -9.906 1 77.31 143 SER B N 1
ATOM 2443 C CA . SER B 1 143 ? 16.578 -3.219 -8.977 1 77.31 143 SER B CA 1
ATOM 2444 C C . SER B 1 143 ? 16.203 -3.611 -7.551 1 77.31 143 SER B C 1
ATOM 2446 O O . SER B 1 143 ? 15.266 -4.383 -7.344 1 77.31 143 SER B O 1
ATOM 2448 N N . ASP B 1 144 ? 16.969 -3.207 -6.555 1 80.19 144 ASP B N 1
ATOM 2449 C CA . ASP B 1 144 ? 16.656 -3.42 -5.148 1 80.19 144 ASP B CA 1
ATOM 2450 C C . ASP B 1 144 ? 15.648 -2.379 -4.652 1 80.19 144 ASP B C 1
ATOM 2452 O O . ASP B 1 144 ? 15.219 -2.422 -3.496 1 80.19 144 ASP B O 1
ATOM 2456 N N . ARG B 1 145 ? 15.195 -1.662 -5.574 1 88.06 145 ARG B N 1
ATOM 2457 C CA . ARG B 1 145 ? 14.305 -0.573 -5.203 1 88.06 145 ARG B CA 1
ATOM 2458 C C . ARG B 1 145 ? 12.844 -0.987 -5.363 1 88.06 145 ARG B C 1
ATOM 2460 O O . ARG B 1 145 ? 12.5 -1.737 -6.277 1 88.06 145 ARG B O 1
ATOM 2467 N N . ILE B 1 146 ? 12.055 -0.517 -4.367 1 94.62 146 ILE B N 1
ATOM 2468 C CA . ILE B 1 146 ? 10.609 -0.685 -4.496 1 94.62 146 ILE B CA 1
ATOM 2469 C C . ILE B 1 146 ? 10.062 0.313 -5.512 1 94.62 146 ILE B C 1
ATOM 2471 O O . ILE B 1 146 ? 10.383 1.504 -5.457 1 94.62 146 ILE B O 1
ATOM 2475 N N . LYS B 1 147 ? 9.344 -0.134 -6.488 1 94.75 147 LYS B N 1
ATOM 2476 C CA . LYS B 1 147 ? 8.688 0.745 -7.445 1 94.75 147 LYS B CA 1
ATOM 2477 C C . LYS B 1 147 ? 7.242 1.025 -7.031 1 94.75 147 LYS B C 1
ATOM 2479 O O . LYS B 1 147 ? 6.512 0.11 -6.645 1 94.75 147 LYS B O 1
ATOM 2484 N N . HIS B 1 148 ? 6.852 2.25 -7.039 1 95.81 148 HIS B N 1
ATOM 2485 C CA . HIS B 1 148 ? 5.473 2.666 -6.809 1 95.81 148 HIS B CA 1
ATOM 2486 C C . HIS B 1 148 ? 4.785 3.041 -8.117 1 95.81 148 HIS B C 1
ATOM 2488 O O . HIS B 1 148 ? 5.188 4 -8.781 1 95.81 148 HIS B O 1
ATOM 2494 N N . ILE B 1 149 ? 3.754 2.336 -8.469 1 93.44 149 ILE B N 1
ATOM 2495 C CA . ILE B 1 149 ? 3.057 2.555 -9.727 1 93.44 149 ILE B CA 1
ATOM 2496 C C . ILE B 1 149 ? 1.635 3.041 -9.453 1 93.44 149 ILE B C 1
ATOM 2498 O O . ILE B 1 149 ? 0.919 2.459 -8.633 1 93.44 149 ILE B O 1
ATOM 2502 N N . GLN B 1 150 ? 1.229 4.113 -10.094 1 91.12 150 GLN B N 1
ATOM 2503 C CA . GLN B 1 150 ? -0.121 4.656 -10 1 91.12 150 GLN B CA 1
ATOM 2504 C C . GLN B 1 150 ? -0.766 4.758 -11.383 1 91.12 150 GLN B C 1
ATOM 2506 O O . GLN B 1 150 ? -0.082 5.023 -12.375 1 91.12 150 GLN B O 1
#

Organism: Listeria monocytogenes serovar 1/2a (strain ATCC BAA-679 / EGD-e) (NCBI:txid169963)

InterPro domains:
  IPR000086 NUDIX hydrolase domain [PF00293] (1-124)
  IPR000086 NUDIX hydrolase domain [PS51462] (1-141)
  IPR015797 NUDIX hydrolase-like domain superfamily [SSF55811] (3-136)
  IPR020084 NUDIX hydrolase, conserved site [PS00893] (31-52)

Radius of gyration: 21.7 Å; Cα contacts (8 Å, |Δi|>4): 634; chains: 2; bounding box: 39×63×50 Å